Protein AF-A0A813DKC7-F1 (afdb_monomer_lite)

Secondary structure (DSSP, 8-state):
-HHHHHHHHH-TT-S---TTTTSTT--TT--HHHHHHHHTT---TTT--HHHHHHSS-HHHHHHHHHHHHHHHHHHHHHHHHHHHS-TT-----HHHHHH-HHHHHHHHHHHTT--TTS-GGGTGGG-GGGS----TTTTT-TT-HHHHHHHHHTSTTHHHHHHHHHHHHHHHHHHHHHH-----

Sequence (185 aa):
MVYSGYRYHESHTHSWHEGWLDRPFACSFCDDQSHAAIFQNCTAVSDCTFRNLLKDSDWQQGLFLESLRVKRTLDDMKGNLERWASSESVLHVSVDMLRSSFNLTVACILRFIGYSESVSQHRFAVLDPSRVLSAHATHGRYAGSEAMKVHLRSQHPWSAMFAAITSQASHLLARQAAKHGCPTK

Structure (mmCIF, N/CA/C/O backbone):
data_AF-A0A813DKC7-F1
#
_entry.id   AF-A0A813DKC7-F1
#
loop_
_atom_site.group_PDB
_atom_site.id
_atom_site.type_symbol
_atom_site.label_atom_id
_atom_site.label_alt_id
_atom_site.label_comp_id
_atom_site.label_asym_id
_atom_site.label_entity_id
_atom_site.label_seq_id
_atom_site.pdbx_PDB_ins_code
_atom_site.Cartn_x
_atom_site.Cartn_y
_atom_site.Cartn_z
_atom_site.occupancy
_atom_site.B_iso_or_equiv
_atom_site.auth_seq_id
_atom_site.auth_comp_id
_atom_site.auth_asym_id
_atom_site.auth_atom_id
_atom_site.pdbx_PDB_model_num
ATOM 1 N N . MET A 1 1 ? 2.669 1.888 0.620 1.00 86.62 1 MET A N 1
ATOM 2 C CA . MET A 1 1 ? 3.174 0.606 0.093 1.00 86.62 1 MET A CA 1
ATOM 3 C C . MET A 1 1 ? 4.084 0.819 -1.106 1.00 86.62 1 MET A C 1
ATOM 5 O O . MET A 1 1 ? 5.270 0.625 -0.917 1.00 86.62 1 MET A O 1
ATOM 9 N N . VAL A 1 2 ? 3.590 1.291 -2.262 1.00 93.06 2 VAL A N 1
ATOM 10 C CA . VAL A 1 2 ? 4.418 1.520 -3.472 1.00 93.06 2 VAL A CA 1
ATOM 11 C C . VAL A 1 2 ? 5.660 2.358 -3.171 1.00 93.06 2 VAL A C 1
ATOM 13 O O . VAL A 1 2 ? 6.776 1.872 -3.256 1.00 93.06 2 VAL A O 1
ATOM 16 N N . TYR A 1 3 ? 5.471 3.596 -2.713 1.00 91.12 3 TYR A N 1
ATOM 17 C CA . TYR A 1 3 ? 6.585 4.496 -2.411 1.00 91.12 3 TYR A CA 1
ATOM 18 C C . TYR A 1 3 ? 7.612 3.891 -1.434 1.00 91.12 3 TYR A C 1
ATOM 20 O O . TYR A 1 3 ? 8.815 3.940 -1.668 1.00 91.12 3 TYR A O 1
ATOM 28 N N . SER A 1 4 ? 7.133 3.309 -0.332 1.00 88.81 4 SER A N 1
ATOM 29 C CA . SER A 1 4 ? 7.999 2.695 0.677 1.00 88.81 4 SER A CA 1
ATOM 30 C C . SER A 1 4 ? 8.723 1.454 0.151 1.00 88.81 4 SER A C 1
ATOM 32 O O . SER A 1 4 ? 9.867 1.248 0.530 1.00 88.81 4 SER A O 1
ATOM 34 N N . GLY A 1 5 ? 8.072 0.656 -0.703 1.00 91.81 5 GLY A N 1
ATOM 35 C CA . GLY A 1 5 ? 8.652 -0.526 -1.342 1.00 91.81 5 GLY A CA 1
ATOM 36 C C . GLY A 1 5 ? 9.738 -0.143 -2.339 1.00 91.81 5 GLY A C 1
ATOM 37 O O . GLY A 1 5 ? 10.850 -0.639 -2.232 1.00 91.81 5 GLY A O 1
ATOM 38 N N . TYR A 1 6 ? 9.468 0.844 -3.199 1.00 93.25 6 TYR A N 1
ATOM 39 C CA . TYR A 1 6 ? 10.436 1.373 -4.161 1.00 93.25 6 TYR A CA 1
ATOM 40 C C . TYR A 1 6 ? 11.701 1.834 -3.440 1.00 93.25 6 TYR A C 1
ATOM 42 O O . TYR A 1 6 ? 12.798 1.382 -3.742 1.00 93.25 6 TYR A O 1
ATOM 50 N N . ARG A 1 7 ? 11.539 2.660 -2.403 1.00 90.88 7 ARG A N 1
ATOM 51 C CA . ARG A 1 7 ? 12.657 3.161 -1.600 1.00 90.88 7 ARG A CA 1
ATOM 52 C C . ARG A 1 7 ? 13.422 2.071 -0.856 1.00 90.88 7 ARG A C 1
ATOM 54 O O . ARG A 1 7 ? 14.635 2.186 -0.688 1.00 90.88 7 ARG A O 1
ATOM 61 N N . TYR A 1 8 ? 12.717 1.049 -0.385 1.00 89.81 8 TYR A N 1
ATOM 62 C CA . TYR A 1 8 ? 13.325 -0.093 0.281 1.00 89.81 8 TYR A CA 1
ATOM 63 C C . TYR A 1 8 ? 14.166 -0.917 -0.708 1.00 89.81 8 TYR A C 1
ATOM 65 O O . TYR A 1 8 ? 15.341 -1.155 -0.437 1.00 89.81 8 TYR A O 1
ATOM 73 N N . HIS A 1 9 ? 13.620 -1.254 -1.880 1.00 91.81 9 HIS A N 1
ATOM 74 C CA . HIS A 1 9 ? 14.308 -2.041 -2.910 1.00 91.81 9 HIS A CA 1
ATOM 75 C C . HIS A 1 9 ? 15.423 -1.269 -3.639 1.00 91.81 9 HIS A C 1
ATOM 77 O O . HIS A 1 9 ? 16.417 -1.869 -4.040 1.00 91.81 9 HIS A O 1
ATOM 83 N N . GLU A 1 10 ? 15.298 0.054 -3.768 1.00 89.75 10 GLU A N 1
ATOM 84 C CA . GLU A 1 10 ? 16.341 0.948 -4.297 1.00 89.75 10 GLU A CA 1
ATOM 85 C C . GLU A 1 10 ? 17.537 1.056 -3.333 1.00 89.75 10 GLU A C 1
ATOM 87 O O . GLU A 1 10 ? 18.694 1.184 -3.747 1.00 89.75 10 GLU A O 1
ATOM 92 N N . SER A 1 11 ? 17.284 1.005 -2.021 1.00 85.00 11 SER A N 1
ATOM 93 C CA . SER A 1 11 ? 18.338 1.184 -1.027 1.00 85.00 11 SER A CA 1
ATOM 94 C C . SER A 1 11 ? 19.249 -0.045 -0.925 1.00 85.00 11 SER A C 1
ATOM 96 O O . SER A 1 11 ? 18.837 -1.142 -0.563 1.00 85.00 11 SER A O 1
ATOM 98 N N . HIS A 1 12 ? 20.538 0.157 -1.195 1.00 70.69 12 HIS A N 1
ATOM 99 C CA . HIS A 1 12 ? 21.568 -0.888 -1.136 1.00 70.69 12 HIS A CA 1
ATOM 100 C C . HIS A 1 12 ? 22.093 -1.141 0.291 1.00 70.69 12 HIS A C 1
ATOM 102 O O . HIS A 1 12 ? 23.022 -1.916 0.493 1.00 70.69 12 HIS A O 1
ATOM 108 N N . THR A 1 13 ? 21.551 -0.442 1.291 1.00 67.94 13 THR A N 1
ATOM 109 C CA . THR A 1 13 ? 22.149 -0.331 2.631 1.00 67.94 13 THR A CA 1
ATOM 110 C C . THR A 1 13 ? 21.560 -1.294 3.657 1.00 67.94 13 THR A C 1
ATOM 112 O O . THR A 1 13 ? 21.970 -1.282 4.818 1.00 67.94 13 THR A O 1
ATOM 115 N N . HIS A 1 14 ? 20.599 -2.131 3.269 1.00 63.94 14 HIS A N 1
ATOM 116 C CA . HIS A 1 14 ? 20.000 -3.089 4.187 1.00 63.94 14 HIS A CA 1
ATOM 117 C C . HIS A 1 14 ? 20.798 -4.395 4.221 1.00 63.94 14 HIS A C 1
ATOM 119 O O . HIS A 1 14 ? 20.981 -5.058 3.208 1.00 63.94 14 HIS A O 1
ATOM 125 N N . SER A 1 15 ? 21.210 -4.802 5.425 1.00 60.06 15 SER A N 1
ATOM 126 C CA . SER A 1 15 ? 21.814 -6.116 5.696 1.00 60.06 15 SER A CA 1
ATOM 127 C C . SER A 1 15 ? 20.870 -7.290 5.399 1.00 60.06 15 SER A C 1
ATOM 129 O O . SER A 1 15 ? 21.307 -8.434 5.325 1.00 60.06 15 SER A O 1
ATOM 131 N N . TRP A 1 16 ? 19.573 -7.014 5.243 1.00 69.56 16 TRP A N 1
ATOM 132 C CA . TRP A 1 16 ? 18.545 -7.979 4.876 1.00 69.56 16 TRP A CA 1
ATOM 133 C C . TRP A 1 16 ? 18.326 -7.924 3.368 1.00 69.56 16 TRP A C 1
ATOM 135 O O . TRP A 1 16 ? 17.573 -7.094 2.864 1.00 69.56 16 TRP A O 1
ATOM 145 N N . HIS A 1 17 ? 19.035 -8.792 2.654 1.00 80.06 17 HIS A N 1
ATOM 146 C CA . HIS A 1 17 ? 18.916 -8.940 1.213 1.00 80.06 17 HIS A CA 1
ATOM 147 C C . HIS A 1 17 ? 17.729 -9.854 0.883 1.00 80.06 17 HIS A C 1
ATOM 149 O O . HIS A 1 17 ? 17.751 -11.050 1.178 1.00 80.06 17 HIS A O 1
ATOM 155 N N . GLU A 1 18 ? 16.710 -9.332 0.199 1.00 90.88 18 GLU A N 1
ATOM 156 C CA . GLU A 1 18 ? 15.644 -10.175 -0.344 1.00 90.88 18 GLU A CA 1
ATOM 157 C C . GLU A 1 18 ? 16.161 -10.918 -1.581 1.00 90.88 18 GLU A C 1
ATOM 159 O O . GLU A 1 18 ? 16.329 -10.335 -2.647 1.00 90.88 18 GLU A O 1
ATOM 164 N N . GLY A 1 19 ? 16.486 -12.206 -1.437 1.00 92.69 19 GLY A N 1
ATOM 165 C CA . GLY A 1 19 ? 17.192 -12.985 -2.467 1.00 92.69 19 GLY A CA 1
ATOM 166 C C . GLY A 1 19 ? 16.508 -13.058 -3.837 1.00 92.69 19 GLY A C 1
ATOM 167 O O . GLY A 1 19 ? 17.155 -13.436 -4.805 1.00 92.69 19 GLY A O 1
ATOM 168 N N . TRP A 1 20 ? 15.220 -12.721 -3.940 1.00 95.00 20 TRP A N 1
ATOM 169 C CA . TRP A 1 20 ? 14.504 -12.677 -5.216 1.00 95.00 20 TRP A CA 1
ATOM 170 C C . TRP A 1 20 ? 14.848 -11.440 -6.054 1.00 95.00 20 TRP A C 1
ATOM 172 O O . TRP A 1 20 ? 14.725 -11.514 -7.269 1.00 95.00 20 TRP A O 1
ATOM 182 N N . LEU A 1 21 ? 15.316 -10.341 -5.449 1.00 94.62 21 LEU A N 1
ATOM 183 C CA . LEU A 1 21 ? 15.659 -9.107 -6.171 1.00 94.62 21 LEU A CA 1
ATOM 184 C C . LEU A 1 21 ? 16.763 -9.319 -7.213 1.00 94.62 21 LEU A C 1
ATOM 186 O O . LEU A 1 21 ? 16.775 -8.631 -8.230 1.00 94.62 21 LEU A O 1
ATOM 190 N N . ASP A 1 22 ? 17.646 -10.284 -6.955 1.00 94.12 22 ASP A N 1
ATOM 191 C CA . ASP A 1 22 ? 18.846 -10.597 -7.737 1.00 94.12 22 ASP A CA 1
ATOM 192 C C . ASP A 1 22 ? 18.697 -11.882 -8.562 1.00 94.12 22 ASP A C 1
ATOM 194 O O . ASP A 1 22 ? 19.622 -12.299 -9.255 1.00 94.12 22 ASP A O 1
ATOM 198 N N . ARG A 1 23 ? 17.532 -12.536 -8.498 1.00 95.06 23 ARG A N 1
ATOM 199 C CA . ARG A 1 23 ? 17.241 -13.705 -9.331 1.00 95.06 23 ARG A CA 1
ATOM 200 C C . ARG A 1 23 ? 16.664 -13.239 -10.671 1.00 95.06 23 ARG A C 1
ATOM 202 O O . ARG A 1 23 ? 15.711 -12.455 -10.667 1.00 95.06 23 ARG A O 1
ATOM 209 N N . PRO A 1 24 ? 17.187 -13.732 -11.808 1.00 96.19 24 PRO A N 1
ATOM 210 C CA . PRO A 1 24 ? 16.620 -13.448 -13.120 1.00 96.19 24 PRO A CA 1
ATOM 211 C C . PRO A 1 24 ? 15.123 -13.742 -13.176 1.00 96.19 24 PRO A C 1
ATOM 213 O O . PRO A 1 24 ? 14.688 -14.812 -12.746 1.00 96.19 24 PRO A O 1
ATOM 216 N N . PHE A 1 25 ? 14.350 -12.795 -13.708 1.00 95.81 25 PHE A N 1
ATOM 217 C CA . PHE A 1 25 ? 12.900 -12.895 -13.893 1.00 95.81 25 PHE A CA 1
ATOM 218 C C . PHE A 1 25 ? 12.119 -13.238 -12.615 1.00 95.81 25 PHE A C 1
ATOM 220 O O . PHE A 1 25 ? 11.008 -13.759 -12.686 1.00 95.81 25 PHE A O 1
ATOM 227 N N . ALA A 1 26 ? 12.670 -12.986 -11.427 1.00 96.31 26 ALA A N 1
ATOM 228 C CA . ALA A 1 26 ? 11.967 -13.245 -10.180 1.00 96.31 26 ALA A CA 1
ATOM 229 C C . ALA A 1 26 ? 11.178 -12.013 -9.729 1.00 96.31 26 ALA A C 1
ATOM 231 O O . ALA A 1 26 ? 11.669 -10.886 -9.747 1.00 96.31 26 ALA A O 1
ATOM 232 N N . CYS A 1 27 ? 9.946 -12.245 -9.277 1.00 95.94 27 CYS A N 1
ATOM 233 C CA . CYS A 1 27 ? 9.036 -11.200 -8.821 1.00 95.94 27 CYS A CA 1
ATOM 234 C C . CYS A 1 27 ? 8.257 -11.703 -7.609 1.00 95.94 27 CYS A C 1
ATOM 236 O O . CYS A 1 27 ? 7.515 -12.681 -7.703 1.00 95.94 27 CYS A O 1
ATOM 238 N N . SER A 1 28 ? 8.436 -11.059 -6.457 1.00 94.69 28 SER A N 1
ATOM 239 C CA . SER A 1 28 ? 7.730 -11.449 -5.237 1.00 94.69 28 SER A CA 1
ATOM 240 C C . SER A 1 28 ? 6.317 -10.862 -5.216 1.00 94.69 28 SER A C 1
ATOM 242 O O . SER A 1 28 ? 6.161 -9.638 -5.232 1.00 94.69 28 SER A O 1
ATOM 244 N N . PHE A 1 29 ? 5.310 -11.742 -5.130 1.00 90.75 29 PHE A N 1
ATOM 245 C CA . PHE A 1 29 ? 3.867 -11.436 -5.075 1.00 90.75 29 PHE A CA 1
ATOM 246 C C . PHE A 1 29 ? 3.244 -10.829 -6.343 1.00 90.75 29 PHE A C 1
ATOM 248 O O . PHE A 1 29 ? 2.155 -10.258 -6.287 1.00 90.75 29 PHE A O 1
ATOM 255 N N . CYS A 1 30 ? 3.891 -10.994 -7.492 1.00 95.38 30 CYS A N 1
ATOM 256 C CA . CYS A 1 30 ? 3.371 -10.512 -8.768 1.00 95.38 30 CYS A CA 1
ATOM 257 C C . CYS A 1 30 ? 2.368 -11.517 -9.354 1.00 95.38 30 CYS A C 1
ATOM 259 O O . CYS A 1 30 ? 2.533 -12.727 -9.192 1.00 95.38 30 CYS A O 1
ATOM 261 N N . ASP A 1 31 ? 1.321 -11.021 -10.013 1.00 95.62 31 ASP A N 1
ATOM 262 C CA . ASP A 1 31 ? 0.513 -11.843 -10.918 1.00 95.62 31 ASP A CA 1
ATOM 263 C C . ASP A 1 31 ? 1.222 -11.997 -12.278 1.00 95.62 31 ASP A C 1
ATOM 265 O O . ASP A 1 31 ? 2.191 -11.285 -12.562 1.00 95.62 31 ASP A O 1
ATOM 269 N N . ASP A 1 32 ? 0.765 -12.939 -13.108 1.00 96.69 32 ASP A N 1
ATOM 270 C CA . ASP A 1 32 ? 1.412 -13.263 -14.388 1.00 96.69 32 ASP A CA 1
ATOM 271 C C . ASP A 1 32 ? 1.451 -12.058 -15.342 1.00 96.69 32 ASP A C 1
ATOM 273 O O . ASP A 1 32 ? 2.420 -11.871 -16.077 1.00 96.69 32 ASP A O 1
ATOM 277 N N . GLN A 1 33 ? 0.424 -11.203 -15.305 1.00 97.12 33 GLN A N 1
ATOM 278 C CA . GLN A 1 33 ? 0.348 -10.016 -16.154 1.00 97.12 33 GLN A CA 1
ATOM 279 C C . GLN A 1 33 ? 1.365 -8.956 -15.718 1.00 97.12 33 GLN A C 1
ATOM 281 O O . GLN A 1 33 ? 2.080 -8.406 -16.556 1.00 97.12 33 GLN A O 1
ATOM 286 N N . SER A 1 34 ? 1.450 -8.672 -14.418 1.00 97.06 34 SER A N 1
ATOM 287 C CA . SER A 1 34 ? 2.451 -7.774 -13.845 1.00 97.06 34 SER A CA 1
ATOM 288 C C . SER A 1 34 ? 3.863 -8.303 -14.061 1.00 97.06 34 SER A C 1
ATOM 290 O O . SER A 1 34 ? 4.750 -7.526 -14.400 1.00 97.06 34 SER A O 1
ATOM 292 N N . HIS A 1 35 ? 4.080 -9.611 -13.889 1.00 97.31 35 HIS A N 1
ATOM 293 C CA . HIS A 1 35 ? 5.369 -10.251 -14.152 1.00 97.31 35 HIS A CA 1
ATOM 294 C C . HIS A 1 35 ? 5.793 -10.046 -15.609 1.00 97.31 35 HIS A C 1
ATOM 296 O O . HIS A 1 35 ? 6.859 -9.481 -15.859 1.00 97.31 35 HIS A O 1
ATOM 302 N N . ALA A 1 36 ? 4.920 -10.394 -16.558 1.00 97.06 36 ALA A N 1
ATOM 303 C CA . ALA A 1 36 ? 5.180 -10.191 -17.976 1.00 97.06 36 ALA A CA 1
ATOM 304 C C . ALA A 1 36 ? 5.468 -8.715 -18.289 1.00 97.06 36 ALA A C 1
ATOM 306 O O . ALA A 1 36 ? 6.448 -8.420 -18.963 1.00 97.06 36 ALA A O 1
ATOM 307 N N . ALA A 1 37 ? 4.681 -7.780 -17.748 1.00 96.88 37 ALA A N 1
ATOM 308 C CA . ALA A 1 37 ? 4.872 -6.347 -17.970 1.00 96.88 37 ALA A CA 1
ATOM 309 C C . ALA A 1 37 ? 6.203 -5.813 -17.408 1.00 96.88 37 ALA A C 1
ATOM 311 O O . ALA A 1 37 ? 6.823 -4.952 -18.030 1.00 96.88 37 ALA A O 1
ATOM 312 N N . ILE A 1 38 ? 6.657 -6.315 -16.254 1.00 96.88 38 ILE A N 1
ATOM 313 C CA . ILE A 1 38 ? 7.937 -5.923 -15.642 1.00 96.88 38 ILE A CA 1
ATOM 314 C C . ILE A 1 38 ? 9.113 -6.380 -16.511 1.00 96.88 38 ILE A C 1
ATOM 316 O O . ILE A 1 38 ? 10.050 -5.612 -16.722 1.00 96.88 38 ILE A O 1
ATOM 320 N N . PHE A 1 39 ? 9.063 -7.610 -17.029 1.00 96.81 39 PHE A N 1
ATOM 321 C CA . PHE A 1 39 ? 10.194 -8.229 -17.724 1.00 96.81 39 PHE A CA 1
ATOM 322 C C . PHE A 1 39 ? 10.054 -8.279 -19.256 1.00 96.81 39 PHE A C 1
ATOM 324 O O . PHE A 1 39 ? 10.885 -8.890 -19.923 1.00 96.81 39 PHE A O 1
ATOM 331 N N . GLN A 1 40 ? 9.048 -7.629 -19.852 1.00 95.25 40 GLN A N 1
ATOM 332 C CA . GLN A 1 40 ? 8.778 -7.723 -21.298 1.00 95.25 40 GLN A CA 1
ATOM 333 C C . GLN A 1 40 ? 9.947 -7.267 -22.188 1.00 95.25 40 GLN A C 1
ATOM 335 O O . GLN A 1 40 ? 10.113 -7.775 -23.292 1.00 95.25 40 GLN A O 1
ATOM 340 N N . ASN A 1 41 ? 10.762 -6.320 -21.713 1.00 91.38 41 ASN A N 1
ATOM 341 C CA . ASN A 1 41 ? 11.868 -5.731 -22.479 1.00 91.38 41 ASN A CA 1
ATOM 342 C C . ASN A 1 41 ? 13.222 -6.400 -22.193 1.00 91.38 41 ASN A C 1
ATOM 344 O O . ASN A 1 41 ? 14.270 -5.903 -22.599 1.00 91.38 41 ASN A O 1
ATOM 348 N N . CYS A 1 42 ? 13.210 -7.519 -21.477 1.00 93.31 42 CYS A N 1
ATOM 349 C CA . CYS A 1 42 ? 14.402 -8.261 -21.118 1.00 93.31 42 CYS A CA 1
ATOM 350 C C . CYS A 1 42 ? 14.954 -9.052 -22.300 1.00 93.31 42 CYS A C 1
ATOM 352 O O . CYS A 1 42 ? 14.362 -10.044 -22.718 1.00 93.31 42 CYS 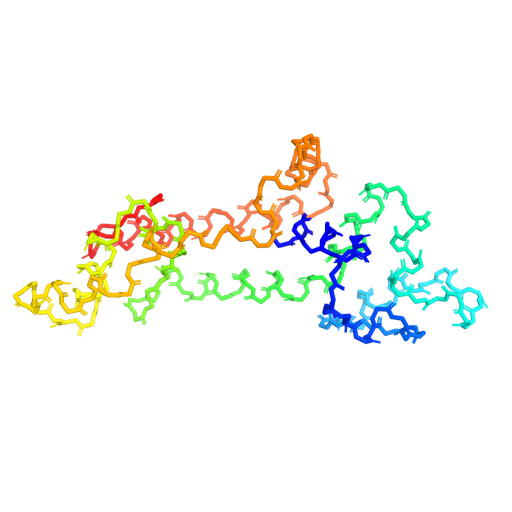A O 1
ATOM 354 N N . THR A 1 43 ? 16.115 -8.647 -22.810 1.00 86.44 43 THR A N 1
ATOM 355 C CA . THR A 1 43 ? 16.804 -9.354 -23.902 1.00 86.44 43 THR A CA 1
ATOM 356 C C . THR A 1 43 ? 17.851 -10.351 -23.401 1.00 86.44 43 THR A C 1
ATOM 358 O O . THR A 1 43 ? 18.062 -11.379 -24.041 1.00 86.44 43 THR A O 1
ATOM 361 N N . ALA A 1 44 ? 18.480 -10.090 -22.250 1.00 85.06 44 ALA A N 1
ATOM 362 C CA . ALA A 1 44 ? 19.509 -10.939 -21.649 1.00 85.06 44 ALA A CA 1
ATOM 363 C C . ALA A 1 44 ? 19.082 -11.465 -20.269 1.00 85.06 44 ALA A C 1
ATOM 365 O O . ALA A 1 44 ? 18.566 -10.727 -19.430 1.00 85.06 44 ALA A O 1
ATOM 366 N N . VAL A 1 45 ? 19.332 -12.754 -20.019 1.00 81.81 45 VAL A N 1
ATOM 367 C CA . VAL A 1 45 ? 18.914 -13.439 -18.783 1.00 81.81 45 VAL A CA 1
ATOM 368 C C . VAL A 1 45 ? 19.675 -12.935 -17.554 1.00 81.81 45 VAL A C 1
ATOM 370 O O . VAL A 1 45 ? 19.073 -12.784 -16.497 1.00 81.81 45 VAL A O 1
ATOM 373 N N . SER A 1 46 ? 20.979 -12.662 -17.672 1.00 80.75 46 SER A N 1
ATOM 374 C CA . SER A 1 46 ? 21.816 -12.240 -16.535 1.00 80.75 46 SER A CA 1
ATOM 375 C C . SER A 1 46 ? 21.431 -10.874 -15.977 1.00 80.75 46 SER A C 1
ATOM 377 O O . SER A 1 46 ? 21.582 -10.641 -14.779 1.00 80.75 46 SER A O 1
ATOM 379 N N . ASP A 1 47 ? 20.911 -9.994 -16.831 1.00 83.88 47 ASP A N 1
ATOM 380 C CA . ASP A 1 47 ? 20.717 -8.589 -16.482 1.00 83.88 47 ASP A CA 1
ATOM 381 C C . ASP A 1 47 ? 19.279 -8.305 -16.041 1.00 83.88 47 ASP A C 1
ATOM 383 O O . ASP A 1 47 ? 19.029 -7.297 -15.385 1.00 83.88 47 ASP A O 1
ATOM 387 N N . CYS A 1 48 ? 18.343 -9.224 -16.300 1.00 94.69 48 CYS A N 1
ATOM 388 C CA . CYS A 1 48 ? 16.933 -9.042 -15.972 1.00 94.69 48 CYS A CA 1
ATOM 389 C C . CYS A 1 48 ? 16.534 -9.516 -14.583 1.00 94.69 48 CYS A C 1
ATOM 391 O O . CYS A 1 48 ? 15.665 -10.368 -14.387 1.00 94.69 48 CYS A O 1
ATOM 393 N N . THR A 1 49 ? 17.165 -8.895 -13.599 1.00 96.00 49 THR A N 1
ATOM 394 C CA . THR A 1 49 ? 16.758 -8.955 -12.199 1.00 96.00 49 THR A CA 1
ATOM 395 C C . THR A 1 49 ? 15.911 -7.725 -11.866 1.00 96.00 49 THR A C 1
ATOM 397 O O . THR A 1 49 ? 16.093 -6.655 -12.453 1.00 96.00 49 THR A O 1
ATOM 400 N N . PHE A 1 50 ? 14.977 -7.840 -10.917 1.00 96.25 50 PHE A N 1
ATOM 401 C CA . PHE A 1 50 ? 14.163 -6.686 -10.507 1.00 96.25 50 PHE A CA 1
ATOM 402 C C . PHE A 1 50 ? 15.035 -5.550 -9.950 1.00 96.25 50 PHE A C 1
ATOM 404 O O . PHE A 1 50 ? 14.740 -4.376 -10.168 1.00 96.25 50 PHE A O 1
ATOM 411 N N . ARG A 1 51 ? 16.151 -5.892 -9.287 1.00 95.06 51 ARG A N 1
ATOM 412 C CA . ARG A 1 51 ? 17.139 -4.918 -8.812 1.00 95.06 51 ARG A CA 1
ATOM 413 C C . ARG A 1 51 ? 17.722 -4.087 -9.950 1.00 95.06 51 ARG A C 1
ATOM 415 O O . ARG A 1 51 ? 17.756 -2.866 -9.830 1.00 95.06 51 ARG A O 1
ATOM 422 N N . ASN A 1 52 ? 18.186 -4.730 -11.020 1.00 94.69 52 ASN A N 1
ATOM 423 C CA . ASN A 1 52 ? 18.777 -4.019 -12.152 1.00 94.69 52 ASN A CA 1
ATOM 424 C C . ASN A 1 52 ? 17.736 -3.133 -12.837 1.00 94.69 52 ASN A C 1
ATOM 426 O O . ASN A 1 52 ? 17.997 -1.955 -13.050 1.00 94.69 52 ASN A O 1
ATOM 430 N N . LEU A 1 53 ? 16.518 -3.650 -13.045 1.00 95.31 53 LEU A N 1
ATOM 431 C CA . LEU A 1 53 ? 15.419 -2.857 -13.603 1.00 95.31 53 LEU A CA 1
ATOM 432 C C . LEU A 1 53 ? 15.148 -1.588 -12.784 1.00 95.31 53 LEU A C 1
ATOM 434 O O . LEU A 1 53 ? 14.976 -0.518 -13.362 1.00 95.31 53 LEU A O 1
ATOM 438 N N . LEU A 1 54 ? 15.136 -1.678 -11.451 1.00 95.00 54 LEU A N 1
ATOM 439 C CA . LEU A 1 54 ? 14.974 -0.504 -10.590 1.00 95.00 54 LEU A CA 1
ATOM 440 C C . LEU A 1 54 ? 16.171 0.448 -10.648 1.00 95.00 54 LEU A C 1
ATOM 442 O O . LEU A 1 54 ? 15.973 1.658 -10.637 1.00 95.00 54 LEU A O 1
ATOM 446 N N . LYS A 1 55 ? 17.397 -0.082 -10.690 1.00 93.69 55 LYS A N 1
ATOM 447 C CA . LYS A 1 55 ? 18.633 0.712 -10.716 1.00 93.69 55 LYS A CA 1
ATOM 448 C C . LYS A 1 55 ? 18.796 1.499 -12.018 1.00 93.69 55 LYS A C 1
ATOM 450 O O . LYS A 1 55 ? 19.296 2.621 -11.982 1.00 93.69 55 LYS A O 1
ATOM 455 N N . ASP A 1 56 ? 18.372 0.912 -13.131 1.00 93.62 56 ASP A N 1
ATOM 456 C CA . ASP A 1 56 ? 18.498 1.496 -14.468 1.00 93.62 56 ASP A CA 1
ATOM 457 C C . ASP A 1 56 ? 17.306 2.404 -14.829 1.00 93.62 56 ASP A C 1
ATOM 459 O O . ASP A 1 56 ? 17.311 3.076 -15.860 1.00 93.62 56 ASP A O 1
ATOM 463 N N . SER A 1 57 ? 16.283 2.441 -13.972 1.00 94.38 57 SER A N 1
ATOM 464 C CA . SER A 1 57 ? 15.098 3.281 -14.126 1.00 94.38 57 SER A CA 1
ATOM 465 C C . SER A 1 57 ? 15.270 4.632 -13.435 1.00 94.38 57 SER A C 1
ATOM 467 O O . SER A 1 57 ? 15.853 4.730 -12.355 1.00 94.38 57 SER A O 1
ATOM 469 N N . ASP A 1 58 ? 14.673 5.684 -13.999 1.00 95.31 58 ASP A N 1
ATOM 470 C CA . ASP A 1 58 ? 14.391 6.880 -13.206 1.00 95.31 58 ASP A CA 1
ATOM 471 C C . ASP A 1 58 ? 13.335 6.581 -12.125 1.00 95.31 58 ASP A C 1
ATOM 473 O O . ASP A 1 58 ? 12.709 5.518 -12.088 1.00 95.31 58 ASP A O 1
ATOM 477 N N . TRP A 1 59 ? 13.105 7.534 -11.225 1.00 94.31 59 TRP A N 1
ATOM 478 C CA . TRP A 1 59 ? 12.188 7.308 -10.113 1.00 94.31 59 TRP A CA 1
ATOM 479 C C . TRP A 1 59 ? 10.724 7.130 -10.542 1.00 94.31 59 TRP A C 1
ATOM 481 O O . TRP A 1 59 ? 9.964 6.486 -9.820 1.00 94.31 59 TRP A O 1
ATOM 491 N N . GLN A 1 60 ? 10.293 7.691 -11.677 1.00 94.88 60 GLN A N 1
ATOM 492 C CA . GLN A 1 60 ? 8.913 7.543 -12.153 1.00 94.88 60 GLN A CA 1
ATOM 493 C C . GLN A 1 60 ? 8.702 6.122 -12.659 1.00 94.88 60 GLN A C 1
ATOM 495 O O . GLN A 1 60 ? 7.761 5.444 -12.241 1.00 94.88 60 GLN A O 1
ATOM 500 N N . GLN A 1 61 ? 9.632 5.651 -13.487 1.00 95.62 61 GLN A N 1
ATOM 501 C CA . GLN A 1 61 ? 9.650 4.286 -13.984 1.00 95.62 61 GLN A CA 1
ATOM 502 C C . GLN A 1 61 ? 9.836 3.282 -12.836 1.00 95.62 61 GLN A C 1
ATOM 504 O O . GLN A 1 61 ? 9.130 2.277 -12.778 1.00 95.62 61 GLN A O 1
ATOM 509 N N . GLY A 1 62 ? 10.695 3.578 -11.860 1.00 95.19 62 GLY A N 1
ATOM 510 C CA . GLY A 1 62 ? 10.881 2.753 -10.667 1.00 95.19 62 GLY A CA 1
ATOM 511 C C . GLY A 1 62 ? 9.616 2.636 -9.808 1.00 95.19 62 GLY A C 1
ATOM 512 O O . GLY A 1 62 ? 9.263 1.541 -9.364 1.00 95.19 62 GLY A O 1
ATOM 513 N N . LEU A 1 63 ? 8.869 3.731 -9.621 1.00 95.38 63 LEU A N 1
ATOM 514 C CA . LEU A 1 63 ? 7.560 3.691 -8.957 1.00 95.38 63 LEU A CA 1
ATOM 515 C C . LEU A 1 63 ? 6.527 2.893 -9.753 1.00 95.38 63 LEU A C 1
ATOM 517 O O . LEU A 1 63 ? 5.684 2.228 -9.147 1.00 95.38 63 LEU A O 1
ATOM 521 N N . PHE A 1 64 ? 6.575 2.955 -11.082 1.00 95.88 64 PHE A N 1
ATOM 522 C CA . PHE A 1 64 ? 5.699 2.165 -11.938 1.00 95.88 64 PHE A CA 1
ATOM 523 C C . PHE A 1 64 ? 6.015 0.664 -11.837 1.00 95.88 64 PHE A C 1
ATOM 525 O O . PHE A 1 64 ? 5.102 -0.139 -11.641 1.00 95.88 64 PHE A O 1
ATOM 532 N N . LEU A 1 65 ? 7.295 0.281 -11.864 1.00 96.38 65 LEU A N 1
ATOM 533 C CA . LEU A 1 65 ? 7.741 -1.102 -11.655 1.00 96.38 65 LEU A CA 1
ATOM 534 C C . LEU A 1 65 ? 7.335 -1.630 -10.273 1.00 96.38 65 LEU A C 1
ATOM 536 O O . LEU A 1 65 ? 6.765 -2.716 -10.164 1.00 96.38 65 LEU A O 1
ATOM 540 N N . GLU A 1 66 ? 7.566 -0.852 -9.212 1.00 96.25 66 GLU A N 1
ATOM 541 C CA . GLU A 1 66 ? 7.143 -1.243 -7.865 1.00 96.25 66 GLU A CA 1
ATOM 542 C C . GLU A 1 66 ? 5.622 -1.327 -7.755 1.00 96.25 66 GLU A C 1
ATOM 544 O O . GLU A 1 66 ? 5.108 -2.206 -7.065 1.00 96.25 66 GLU A O 1
ATOM 549 N N . SER A 1 67 ? 4.895 -0.446 -8.446 1.00 95.69 67 SER A N 1
ATOM 550 C CA . SER A 1 67 ? 3.444 -0.542 -8.546 1.00 95.69 67 SER A CA 1
ATOM 551 C C . SER A 1 67 ? 3.067 -1.893 -9.137 1.00 95.69 67 SER A C 1
ATOM 553 O O . SER A 1 67 ? 2.419 -2.667 -8.434 1.00 95.69 67 SER A O 1
ATOM 555 N N . LEU A 1 68 ? 3.534 -2.230 -10.348 1.00 96.75 68 LEU A N 1
ATOM 556 C CA . LEU A 1 68 ? 3.281 -3.530 -10.991 1.00 96.75 68 LEU A CA 1
ATOM 557 C C . LEU A 1 68 ? 3.532 -4.699 -10.035 1.00 96.75 68 LEU A C 1
ATOM 559 O O . LEU A 1 68 ? 2.674 -5.576 -9.905 1.00 96.75 68 LEU A O 1
ATOM 563 N N . ARG A 1 69 ? 4.641 -4.659 -9.291 1.00 96.75 69 ARG A N 1
ATOM 564 C CA . ARG A 1 69 ? 4.986 -5.681 -8.300 1.00 96.75 69 ARG A CA 1
ATOM 565 C C . ARG A 1 69 ? 3.927 -5.835 -7.205 1.00 96.75 69 ARG A C 1
ATOM 567 O O . ARG A 1 69 ? 3.571 -6.953 -6.849 1.00 96.75 69 ARG A O 1
ATOM 574 N N . VAL A 1 70 ? 3.409 -4.731 -6.664 1.00 95.88 70 VAL A N 1
ATOM 575 C CA . VAL A 1 70 ? 2.406 -4.758 -5.582 1.00 95.88 70 VAL A CA 1
ATOM 576 C C . VAL A 1 70 ? 0.959 -4.761 -6.068 1.00 95.88 70 VAL A C 1
ATOM 578 O O . VAL A 1 70 ? 0.058 -4.673 -5.233 1.00 95.88 70 VAL A O 1
ATOM 581 N N . LYS A 1 71 ? 0.707 -4.857 -7.382 1.00 95.44 71 LYS A N 1
ATOM 582 C CA . LYS A 1 71 ? -0.643 -4.768 -7.963 1.00 95.44 71 LYS A CA 1
ATOM 583 C C . LYS A 1 71 ? -1.637 -5.681 -7.257 1.00 95.44 71 LYS A C 1
ATOM 585 O O . LYS A 1 71 ? -2.644 -5.217 -6.734 1.00 95.44 71 LYS A O 1
ATOM 590 N N . ARG A 1 72 ? -1.307 -6.972 -7.210 1.00 94.56 72 ARG A N 1
ATOM 591 C CA . ARG A 1 72 ? -2.149 -8.008 -6.616 1.00 94.56 72 ARG A CA 1
ATOM 592 C C . ARG A 1 72 ? -2.451 -7.703 -5.153 1.00 94.56 72 ARG A C 1
ATOM 594 O O . ARG A 1 72 ? -3.599 -7.771 -4.738 1.00 94.56 72 ARG A O 1
ATOM 601 N N . THR A 1 73 ? -1.443 -7.273 -4.397 1.00 94.50 73 THR A N 1
ATOM 602 C CA . THR A 1 73 ? -1.619 -6.859 -3.002 1.00 94.50 73 THR A CA 1
ATOM 603 C C . THR A 1 73 ? -2.579 -5.677 -2.871 1.00 94.50 73 THR A C 1
ATOM 605 O O . THR A 1 73 ? -3.392 -5.652 -1.952 1.00 94.50 73 THR A O 1
ATOM 608 N N . LEU A 1 74 ? -2.516 -4.691 -3.772 1.00 94.12 74 LEU A N 1
ATOM 609 C CA . LEU A 1 74 ? -3.438 -3.552 -3.762 1.00 94.12 74 LEU A CA 1
ATOM 610 C C . LEU A 1 74 ? -4.869 -3.960 -4.130 1.00 94.12 74 LEU A C 1
ATOM 612 O O . LEU A 1 74 ? -5.809 -3.470 -3.502 1.00 94.12 74 LEU A O 1
ATOM 616 N N . ASP A 1 75 ? -5.034 -4.866 -5.093 1.00 95.12 75 ASP A N 1
ATOM 617 C CA . ASP A 1 75 ? -6.337 -5.431 -5.453 1.00 95.12 75 ASP A CA 1
ATOM 618 C C . ASP A 1 75 ? -6.943 -6.205 -4.274 1.00 95.12 75 ASP A C 1
ATOM 620 O O . ASP A 1 75 ? -8.090 -5.958 -3.894 1.00 95.12 75 ASP A O 1
ATOM 624 N N . ASP A 1 76 ? -6.149 -7.055 -3.617 1.00 94.88 76 ASP A N 1
ATOM 625 C CA . ASP A 1 76 ? -6.558 -7.788 -2.418 1.00 94.88 76 ASP A CA 1
ATOM 626 C C . ASP A 1 76 ? -6.925 -6.825 -1.279 1.00 94.88 76 ASP A C 1
ATOM 628 O O . ASP A 1 76 ? -7.946 -6.997 -0.611 1.00 94.88 76 ASP A O 1
ATOM 632 N N . MET A 1 77 ? -6.135 -5.767 -1.064 1.00 94.06 77 MET A N 1
ATOM 633 C CA . MET A 1 77 ? -6.440 -4.726 -0.077 1.00 94.06 77 MET A CA 1
ATOM 634 C C . MET A 1 77 ? -7.767 -4.031 -0.376 1.00 94.06 77 MET A C 1
ATOM 636 O O . MET A 1 77 ? -8.574 -3.846 0.536 1.00 94.06 77 MET A O 1
ATOM 640 N N . LYS A 1 78 ? -8.006 -3.654 -1.635 1.00 95.31 78 LYS A N 1
ATOM 641 C CA . LYS A 1 78 ? -9.258 -3.025 -2.059 1.00 95.31 78 LYS A CA 1
ATOM 642 C C . LYS A 1 78 ? -10.443 -3.962 -1.817 1.00 95.31 78 LYS A C 1
ATOM 644 O O . LYS A 1 78 ? -11.388 -3.561 -1.141 1.00 95.31 78 LYS A O 1
ATOM 649 N N . GLY A 1 79 ? -10.367 -5.207 -2.287 1.00 95.44 79 GLY A N 1
ATOM 650 C CA . GLY A 1 79 ? -11.437 -6.192 -2.109 1.00 95.44 79 GLY A CA 1
ATOM 651 C C . GLY A 1 79 ? -11.703 -6.518 -0.636 1.00 95.44 79 GLY A C 1
ATOM 652 O O . GLY A 1 79 ? -12.855 -6.640 -0.215 1.00 95.44 79 GLY A O 1
ATOM 653 N N . ASN A 1 80 ? -10.651 -6.589 0.186 1.00 95.38 80 ASN A N 1
ATOM 654 C CA . ASN A 1 80 ? -10.781 -6.750 1.632 1.00 95.38 80 ASN A CA 1
ATOM 655 C C . ASN A 1 80 ? -11.519 -5.562 2.263 1.00 95.38 80 ASN A C 1
ATOM 657 O O . ASN A 1 80 ? -12.453 -5.777 3.030 1.00 95.38 80 ASN A O 1
ATOM 661 N N . LEU A 1 81 ? -11.146 -4.323 1.923 1.00 95.56 81 LEU A N 1
ATOM 662 C CA . LEU A 1 81 ? -11.809 -3.122 2.439 1.00 95.56 81 LEU A CA 1
ATOM 663 C C . LEU A 1 81 ? -13.281 -3.053 2.028 1.00 95.56 81 LEU A C 1
ATOM 665 O O . LEU A 1 81 ? -14.123 -2.776 2.876 1.00 95.56 81 LEU A O 1
ATOM 669 N N . GLU A 1 82 ? -13.602 -3.358 0.771 1.00 94.31 82 GLU A N 1
ATOM 670 C CA . GLU A 1 82 ? -14.984 -3.399 0.277 1.00 94.31 82 GLU A CA 1
ATOM 671 C C . GLU A 1 82 ? -15.820 -4.435 1.038 1.00 94.31 82 GLU A C 1
ATOM 673 O O . GLU A 1 82 ? -16.905 -4.126 1.529 1.00 94.31 82 GLU A O 1
ATOM 678 N N . ARG A 1 83 ? -15.285 -5.648 1.227 1.00 94.69 83 ARG A N 1
ATOM 679 C CA . ARG A 1 83 ? -15.956 -6.710 1.990 1.00 94.69 83 ARG A CA 1
ATOM 680 C C . ARG A 1 83 ? -16.124 -6.357 3.470 1.00 94.69 83 ARG A C 1
ATOM 682 O O . ARG A 1 83 ? -17.091 -6.774 4.103 1.00 94.69 83 ARG A O 1
ATOM 689 N N . TRP A 1 84 ? -15.172 -5.635 4.051 1.00 94.81 84 TRP A N 1
ATOM 690 C CA . TRP A 1 84 ? -15.177 -5.296 5.475 1.00 94.81 84 TRP A CA 1
ATOM 691 C C . TRP A 1 84 ? -15.933 -4.008 5.801 1.00 94.81 84 TRP A C 1
ATOM 693 O O . TRP A 1 84 ? -16.299 -3.813 6.960 1.00 94.81 84 TRP A O 1
ATOM 703 N N . ALA A 1 85 ? -16.207 -3.154 4.812 1.00 90.06 85 ALA A N 1
ATOM 704 C CA . ALA A 1 85 ? -16.862 -1.862 5.007 1.00 90.06 85 ALA A CA 1
ATOM 705 C C . ALA A 1 85 ? -18.220 -1.976 5.721 1.00 90.06 85 ALA A C 1
ATOM 707 O O . ALA A 1 85 ? -18.542 -1.134 6.560 1.00 90.06 85 ALA A O 1
ATOM 708 N N . SER A 1 86 ? -18.990 -3.031 5.438 1.00 88.44 86 SER A N 1
ATOM 709 C CA . SER A 1 86 ? -20.289 -3.309 6.066 1.00 88.44 86 SER A CA 1
ATOM 710 C C . SER A 1 86 ? -20.231 -4.352 7.188 1.00 88.44 86 SER A C 1
ATOM 712 O O . SER A 1 86 ? -21.207 -4.518 7.916 1.00 88.44 86 SER A O 1
ATOM 714 N N . SER A 1 87 ? -19.104 -5.048 7.372 1.00 94.06 87 SER A N 1
ATOM 715 C CA . SER A 1 87 ? -19.007 -6.140 8.344 1.00 94.06 87 SER A CA 1
ATOM 716 C C . SER A 1 87 ? -18.798 -5.616 9.758 1.00 94.06 87 SER A C 1
ATOM 718 O O . SER A 1 87 ? -17.781 -4.994 10.076 1.00 94.06 87 SER A O 1
ATOM 720 N N . GLU A 1 88 ? -19.765 -5.851 10.641 1.00 92.81 88 GLU A N 1
ATOM 721 C CA . GLU A 1 88 ? -19.679 -5.478 12.058 1.00 92.81 88 GLU A CA 1
ATOM 722 C C . GLU A 1 88 ? -18.658 -6.302 12.847 1.00 92.81 88 GLU A C 1
ATOM 724 O O . GLU A 1 88 ? -18.247 -5.883 13.922 1.00 92.81 88 GLU A O 1
ATOM 729 N N . SER A 1 89 ? -18.226 -7.440 12.303 1.00 95.56 89 SER A N 1
ATOM 730 C CA . SER A 1 89 ? -17.257 -8.350 12.919 1.00 95.56 89 SER A CA 1
ATOM 731 C C . SER A 1 89 ? -15.812 -8.050 12.515 1.00 95.56 89 SER A C 1
ATOM 733 O O . SER A 1 89 ? -14.935 -8.887 12.714 1.00 95.56 89 SER A O 1
ATOM 735 N N . VAL A 1 90 ? -15.544 -6.879 11.930 1.00 96.12 90 VAL A N 1
ATOM 736 C CA . VAL A 1 90 ? -14.195 -6.475 11.520 1.00 96.12 90 VAL A CA 1
ATOM 737 C C . VAL A 1 90 ? -13.803 -5.161 12.172 1.00 96.12 90 VAL A C 1
ATOM 739 O O . VAL A 1 90 ? -14.459 -4.134 11.978 1.00 96.12 90 VAL A O 1
ATOM 742 N N . LEU A 1 91 ? -12.668 -5.194 12.874 1.00 96.38 91 LEU A N 1
ATOM 743 C CA . LEU A 1 91 ? -11.992 -4.014 13.385 1.00 96.38 91 LEU A CA 1
ATOM 744 C C . LEU A 1 91 ? -10.662 -3.795 12.651 1.00 96.38 91 LEU A C 1
ATOM 746 O O . LEU A 1 91 ? -9.670 -4.465 12.918 1.00 96.38 91 LEU A O 1
ATOM 750 N N . HIS A 1 92 ? -10.630 -2.834 11.734 1.00 95.19 92 HIS A N 1
ATOM 751 C CA . HIS A 1 92 ? -9.392 -2.236 11.256 1.00 95.19 92 HIS A CA 1
ATOM 752 C C . HIS A 1 92 ? -8.740 -1.389 12.355 1.00 95.19 92 HIS A C 1
ATOM 754 O O . HIS A 1 92 ? -9.400 -0.556 12.974 1.00 95.19 92 HIS A O 1
ATOM 760 N N . VAL A 1 93 ? -7.446 -1.601 12.576 1.00 93.56 93 VAL A N 1
ATOM 761 C CA . VAL A 1 93 ? -6.609 -0.821 13.491 1.00 93.56 93 VAL A CA 1
ATOM 762 C C . VAL A 1 93 ? -5.311 -0.524 12.760 1.00 93.56 93 VAL A C 1
ATOM 764 O O . VAL A 1 93 ? -4.712 -1.428 12.175 1.00 93.56 93 VAL A O 1
ATOM 767 N N . SER A 1 94 ? -4.869 0.730 12.786 1.00 90.50 94 SER A N 1
ATOM 768 C CA . SER A 1 94 ? -3.588 1.126 12.207 1.00 90.50 94 SER A CA 1
ATOM 769 C C . SER A 1 94 ? -2.537 1.353 13.294 1.00 90.50 94 SER A C 1
ATOM 771 O O . SER A 1 94 ? -2.844 1.649 14.451 1.00 90.50 94 SER A O 1
ATOM 773 N N . VAL A 1 95 ? -1.263 1.248 12.911 1.00 87.19 95 VAL A N 1
ATOM 774 C CA . VAL A 1 95 ? -0.145 1.625 13.791 1.00 87.19 95 VAL A CA 1
ATOM 775 C C . VAL A 1 95 ? -0.204 3.116 14.138 1.00 87.19 95 VAL A C 1
ATOM 777 O O . VAL A 1 95 ? 0.183 3.501 15.238 1.00 87.19 95 VAL A O 1
ATOM 780 N N . ASP A 1 96 ? -0.718 3.951 13.234 1.00 86.75 96 ASP A N 1
ATOM 781 C CA . ASP A 1 96 ? -0.840 5.389 13.470 1.00 86.75 96 ASP A CA 1
ATOM 782 C C . ASP A 1 96 ? -1.882 5.700 14.552 1.00 86.75 96 ASP A C 1
ATOM 784 O O . ASP A 1 96 ? -1.580 6.497 15.432 1.00 86.75 96 ASP A O 1
ATOM 788 N N . MET A 1 97 ? -3.006 4.972 14.610 1.00 91.25 97 MET A N 1
ATOM 789 C CA . MET A 1 97 ? -3.977 5.080 15.714 1.00 91.25 97 MET A CA 1
ATOM 790 C C . MET A 1 97 ? -3.350 4.720 17.070 1.00 91.25 97 MET A C 1
ATOM 792 O O . MET A 1 97 ? -3.570 5.392 18.080 1.00 91.25 97 MET A O 1
ATOM 796 N N . LEU A 1 98 ? -2.531 3.661 17.104 1.00 90.56 98 LEU A N 1
ATOM 797 C CA . LEU A 1 98 ? -1.816 3.263 18.319 1.00 90.56 98 LEU A CA 1
ATOM 798 C C . LEU A 1 98 ? -0.803 4.328 18.757 1.00 90.56 98 LEU A C 1
ATOM 800 O O . LEU A 1 98 ? -0.650 4.557 19.953 1.00 90.56 98 LEU A O 1
ATOM 804 N N . ARG A 1 99 ? -0.126 4.985 17.810 1.00 87.31 99 ARG A N 1
ATOM 805 C CA . ARG A 1 99 ? 0.835 6.063 18.095 1.00 87.31 99 ARG A CA 1
ATOM 806 C C . ARG A 1 99 ? 0.156 7.363 18.511 1.00 87.31 99 ARG A C 1
ATOM 808 O O . ARG A 1 99 ? 0.654 8.035 19.407 1.00 87.31 99 ARG A O 1
ATOM 815 N N . SER A 1 100 ? -0.938 7.732 17.851 1.00 90.12 100 SER A N 1
ATOM 816 C CA . SER A 1 100 ? -1.653 8.984 18.100 1.00 90.12 100 SER A CA 1
ATOM 817 C C . SER A 1 100 ? -2.416 8.935 19.421 1.00 90.12 100 SER A C 1
ATOM 819 O O . SER A 1 100 ? -2.507 9.939 20.126 1.00 90.12 100 SER A O 1
ATOM 821 N N . SER A 1 101 ? -2.988 7.780 19.768 1.00 92.44 101 SER A N 1
ATOM 822 C CA . SER A 1 101 ? -3.819 7.609 20.957 1.00 92.44 101 SER A CA 1
ATOM 823 C C . SER A 1 101 ? -3.888 6.142 21.386 1.00 92.44 101 SER A C 1
ATOM 825 O O . SER A 1 101 ? -4.912 5.475 21.212 1.00 92.44 101 SER A O 1
ATOM 827 N N . PHE A 1 102 ? -2.811 5.641 22.003 1.00 92.12 102 PHE A N 1
ATOM 828 C CA . PHE A 1 102 ? -2.716 4.253 22.470 1.00 92.12 102 PHE A CA 1
ATOM 829 C C . PHE A 1 102 ? -3.910 3.838 23.345 1.00 92.12 102 PHE A C 1
ATOM 831 O O . PHE A 1 102 ? -4.610 2.879 23.022 1.00 92.12 102 PHE A O 1
ATOM 838 N N . ASN A 1 103 ? -4.204 4.604 24.402 1.00 91.81 103 ASN A N 1
ATOM 839 C CA . ASN A 1 103 ? -5.285 4.282 25.343 1.00 91.81 103 ASN A CA 1
ATOM 840 C C . ASN A 1 103 ? -6.665 4.246 24.668 1.00 91.81 103 ASN A C 1
ATOM 842 O O . ASN A 1 103 ? -7.444 3.329 24.924 1.00 91.81 103 ASN A O 1
ATOM 846 N N . LEU A 1 104 ? -6.964 5.203 23.778 1.00 93.50 104 LEU A N 1
ATOM 847 C CA . LEU A 1 104 ? -8.241 5.226 23.052 1.00 93.50 104 LEU A CA 1
ATOM 848 C C . LEU A 1 104 ? -8.346 4.061 22.069 1.00 93.50 104 LEU A C 1
ATOM 850 O O . LEU A 1 104 ? -9.406 3.449 21.959 1.00 93.50 104 LEU A O 1
ATOM 854 N N . THR A 1 105 ? -7.249 3.719 21.393 1.00 94.69 105 THR A N 1
ATOM 855 C CA . THR A 1 105 ? -7.205 2.577 20.477 1.00 94.69 105 THR A CA 1
ATOM 856 C C . THR A 1 105 ? -7.417 1.264 21.227 1.00 94.69 105 THR A C 1
ATOM 858 O O . THR A 1 105 ? -8.252 0.463 20.815 1.00 94.69 105 THR A O 1
ATOM 861 N N . VAL A 1 106 ? -6.754 1.064 22.371 1.00 93.94 106 VAL A N 1
ATOM 862 C CA . VAL A 1 106 ? -6.968 -0.111 23.234 1.00 93.94 106 VAL A CA 1
ATOM 863 C C . VAL A 1 106 ? -8.408 -0.166 23.745 1.00 93.94 106 VAL A C 1
ATOM 865 O O . VAL A 1 106 ? -9.038 -1.217 23.666 1.00 93.94 106 VAL A O 1
ATOM 868 N N . ALA A 1 107 ? -8.970 0.953 24.210 1.00 93.75 107 ALA A N 1
ATOM 869 C CA . ALA A 1 107 ? -10.364 1.007 24.650 1.00 93.75 107 ALA A CA 1
ATOM 870 C C . ALA A 1 107 ? -11.350 0.673 23.515 1.00 93.75 107 ALA A C 1
ATOM 872 O O . ALA A 1 107 ? -12.346 -0.008 23.746 1.00 93.75 107 ALA A O 1
ATOM 873 N N . CYS A 1 108 ? -11.078 1.126 22.289 1.00 95.06 108 CYS A N 1
ATOM 874 C CA . CYS A 1 108 ? -11.846 0.762 21.096 1.00 95.06 108 CYS A CA 1
ATOM 875 C C . CYS A 1 108 ? -11.754 -0.743 20.798 1.00 95.06 108 C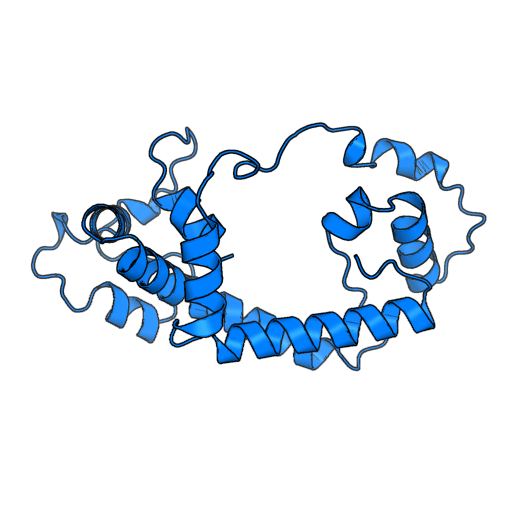YS A C 1
ATOM 877 O O . CYS A 1 108 ? -12.787 -1.380 20.588 1.00 95.06 108 CYS A O 1
ATOM 879 N N . ILE A 1 109 ? -10.551 -1.329 20.852 1.00 95.12 109 ILE A N 1
ATOM 880 C CA . ILE A 1 109 ? -10.349 -2.775 20.672 1.00 95.12 109 ILE A CA 1
ATOM 881 C C . ILE A 1 109 ? -11.147 -3.556 21.718 1.00 95.12 109 ILE A C 1
ATOM 883 O O . ILE A 1 109 ? -11.897 -4.454 21.348 1.00 95.12 109 ILE A O 1
ATOM 887 N N . LEU A 1 110 ? -11.039 -3.192 23.002 1.00 94.31 110 LEU A N 1
ATOM 888 C CA . LEU A 1 110 ? -11.758 -3.851 24.099 1.00 94.31 110 LEU A CA 1
ATOM 889 C C . LEU A 1 110 ? -13.278 -3.779 23.912 1.00 94.31 110 LEU A C 1
ATOM 891 O O . LEU A 1 110 ? -13.954 -4.799 24.033 1.00 94.31 110 LEU A O 1
ATOM 895 N N . ARG A 1 111 ? -13.812 -2.609 23.537 1.00 94.69 111 ARG A N 1
ATOM 896 C CA . ARG A 1 111 ? -15.243 -2.443 23.239 1.00 94.69 111 ARG A CA 1
ATOM 897 C C . ARG A 1 111 ? -15.692 -3.294 22.056 1.00 94.69 111 ARG A C 1
ATOM 899 O O . ARG A 1 111 ? -16.774 -3.871 22.103 1.00 94.69 111 ARG A O 1
ATOM 906 N N . PHE A 1 112 ? -14.876 -3.398 21.009 1.00 95.62 112 PHE A N 1
ATOM 907 C CA . PHE A 1 112 ? -15.176 -4.235 19.847 1.00 95.62 112 PHE A CA 1
ATOM 908 C C . PHE A 1 112 ? -15.278 -5.724 20.203 1.00 95.62 112 PHE A C 1
ATOM 910 O O . PHE A 1 112 ? -16.191 -6.396 19.732 1.00 95.62 112 PHE A O 1
ATOM 917 N N . ILE A 1 113 ? -14.402 -6.228 21.077 1.00 94.81 113 ILE A N 1
ATOM 918 C CA . ILE A 1 113 ? -14.443 -7.626 21.539 1.00 94.81 113 ILE A CA 1
ATOM 919 C C . ILE A 1 113 ? -15.419 -7.867 22.708 1.00 94.81 113 ILE A C 1
ATOM 921 O O . ILE A 1 113 ? -15.427 -8.955 23.278 1.00 94.81 113 ILE A O 1
ATOM 925 N N . GLY A 1 114 ? -16.236 -6.875 23.081 1.00 93.88 114 GLY A N 1
ATOM 926 C CA . GLY A 1 114 ? -17.264 -7.004 24.122 1.00 93.88 114 GLY A CA 1
ATOM 927 C C . GLY A 1 114 ? -16.746 -6.962 25.564 1.00 93.88 114 GLY A C 1
ATOM 928 O O . GLY A 1 114 ? -17.470 -7.336 26.483 1.00 93.88 114 GLY A O 1
ATOM 929 N N . TYR A 1 115 ? -15.511 -6.510 25.785 1.00 93.25 115 TYR A N 1
ATOM 930 C CA . TYR A 1 115 ? -14.959 -6.330 27.126 1.00 93.25 115 TYR A CA 1
ATOM 931 C C . TYR A 1 115 ? -15.326 -4.959 27.705 1.00 93.25 115 TYR A C 1
ATOM 933 O O . TYR A 1 115 ? -15.371 -3.951 26.997 1.00 93.25 115 TYR A O 1
ATOM 941 N N . SER A 1 116 ? -15.546 -4.909 29.021 1.00 80.00 116 SER A N 1
ATOM 942 C CA . SER A 1 116 ? -15.752 -3.656 29.747 1.00 80.00 116 SER A CA 1
ATOM 943 C C . SER A 1 116 ? -14.443 -2.875 29.888 1.00 80.00 116 SER A C 1
ATOM 945 O O . SER A 1 116 ? -13.371 -3.448 30.088 1.00 80.00 116 SER A O 1
ATOM 947 N N . GLU A 1 117 ? -14.534 -1.543 29.870 1.00 72.31 117 GLU A N 1
ATOM 948 C CA . GLU A 1 117 ? -13.383 -0.636 30.037 1.00 72.31 117 GLU A CA 1
ATOM 949 C C . GLU A 1 117 ? -12.657 -0.805 31.387 1.00 72.31 117 GLU A C 1
ATOM 951 O O . GLU A 1 117 ? -11.529 -0.344 31.554 1.00 72.31 117 GLU A O 1
ATOM 956 N N . SER A 1 118 ? -13.275 -1.512 32.341 1.00 71.62 118 SER A N 1
ATOM 957 C CA . SER A 1 118 ? -12.681 -1.879 33.628 1.00 71.62 118 SER A CA 1
ATOM 958 C C . SER A 1 118 ? -11.544 -2.901 33.525 1.00 71.62 118 SER A C 1
ATOM 960 O O . SER A 1 118 ? -10.788 -3.045 34.490 1.00 71.62 118 SER A O 1
ATOM 962 N N . VAL A 1 119 ? -11.360 -3.584 32.382 1.00 75.00 119 VAL A N 1
ATOM 963 C CA . VAL A 1 119 ? -10.120 -4.331 32.133 1.00 75.00 119 VAL A CA 1
ATOM 964 C C . VAL A 1 119 ? -8.984 -3.329 32.058 1.00 75.00 119 VAL A C 1
ATOM 966 O O . VAL A 1 119 ? -8.827 -2.592 31.089 1.00 75.00 119 VAL A O 1
ATOM 969 N N . SER A 1 120 ? -8.206 -3.273 33.134 1.00 68.69 120 SER A N 1
ATOM 970 C CA . SER A 1 120 ? -7.312 -2.155 33.356 1.00 68.69 120 SER A CA 1
ATOM 971 C C . SER A 1 120 ? -6.281 -1.995 32.238 1.00 68.69 120 SER A C 1
ATOM 973 O O . SER A 1 120 ? -5.343 -2.789 32.106 1.00 68.69 120 SER A O 1
ATOM 975 N N . GLN A 1 121 ? -6.393 -0.872 31.536 1.00 72.25 121 GLN A N 1
ATOM 976 C CA . GLN A 1 121 ? -5.505 -0.407 30.469 1.00 72.25 121 GLN A CA 1
ATOM 977 C C . GLN A 1 121 ? -4.007 -0.482 30.829 1.00 72.25 121 GLN A C 1
ATOM 979 O O . GLN A 1 121 ? -3.174 -0.689 29.949 1.00 72.25 121 GLN A O 1
ATOM 984 N N . HIS A 1 122 ? -3.651 -0.429 32.121 1.00 79.88 122 HIS A N 1
ATOM 985 C CA . HIS A 1 122 ? -2.270 -0.591 32.598 1.00 79.88 122 HIS A CA 1
ATOM 986 C C . HIS A 1 122 ? -1.581 -1.887 32.133 1.00 79.88 122 HIS A C 1
ATOM 988 O O . HIS A 1 122 ? -0.369 -1.878 31.935 1.00 79.88 122 HIS A O 1
ATOM 994 N N . ARG A 1 123 ? -2.324 -2.984 31.902 1.00 84.00 123 ARG A N 1
ATOM 995 C CA . ARG A 1 123 ? -1.741 -4.248 31.419 1.00 84.00 123 ARG A CA 1
ATOM 996 C C . ARG A 1 123 ? -1.239 -4.131 29.985 1.00 84.00 123 ARG A C 1
ATOM 998 O O . ARG A 1 123 ? -0.301 -4.823 29.614 1.00 84.00 123 ARG A O 1
ATOM 1005 N N . PHE A 1 124 ? -1.841 -3.242 29.200 1.00 86.69 124 PHE A N 1
ATOM 1006 C CA . PHE A 1 124 ? -1.457 -3.006 27.813 1.00 86.69 124 PHE A CA 1
ATOM 1007 C C . PHE A 1 124 ? -0.387 -1.926 27.680 1.00 86.69 124 PHE A C 1
ATOM 1009 O O . PHE A 1 124 ? 0.256 -1.859 26.644 1.00 86.69 124 PHE A O 1
ATOM 1016 N N . ALA A 1 125 ? -0.117 -1.132 28.720 1.00 85.81 125 ALA A N 1
ATOM 1017 C CA . ALA A 1 125 ? 0.883 -0.063 28.665 1.00 85.81 125 ALA A CA 1
ATOM 1018 C C . ALA A 1 125 ? 2.301 -0.563 28.319 1.00 85.81 125 ALA A C 1
ATOM 1020 O O . ALA A 1 125 ? 3.113 0.196 27.798 1.00 85.81 125 ALA A O 1
ATOM 1021 N N . VAL A 1 126 ? 2.610 -1.838 28.583 1.00 86.62 126 VAL A N 1
ATOM 1022 C CA . VAL A 1 126 ? 3.885 -2.462 28.178 1.00 86.62 126 VAL A CA 1
ATOM 1023 C C . VAL A 1 126 ? 3.992 -2.682 26.664 1.00 86.62 126 VAL A C 1
ATOM 1025 O O . VAL A 1 126 ? 5.094 -2.836 26.153 1.00 86.62 126 VAL A O 1
ATOM 1028 N N . LEU A 1 127 ? 2.860 -2.681 25.954 1.00 84.94 127 LEU A N 1
ATOM 1029 C CA . LEU A 1 127 ? 2.756 -2.848 24.502 1.00 84.94 127 LEU A CA 1
ATOM 1030 C C . LEU A 1 127 ? 2.665 -1.510 23.756 1.00 84.94 127 LEU A C 1
ATOM 1032 O O . LEU A 1 127 ? 2.475 -1.509 22.543 1.00 84.94 127 LEU A O 1
ATOM 1036 N N . ASP A 1 128 ? 2.755 -0.382 24.462 1.00 86.75 128 ASP A N 1
ATOM 1037 C CA . ASP A 1 128 ? 2.650 0.941 23.857 1.00 86.75 128 ASP A CA 1
ATOM 1038 C C . ASP A 1 128 ? 3.832 1.189 22.899 1.00 86.75 128 ASP A C 1
ATOM 1040 O O . ASP A 1 128 ? 4.976 1.322 23.353 1.00 86.75 128 ASP A O 1
ATOM 1044 N N . PRO A 1 129 ? 3.589 1.272 21.575 1.00 82.50 129 PRO A N 1
ATOM 1045 C CA . PRO A 1 129 ? 4.656 1.430 20.599 1.00 82.50 129 PRO A CA 1
ATOM 1046 C C . PRO A 1 129 ? 5.360 2.784 20.720 1.00 82.50 129 PRO A C 1
ATOM 1048 O O . PRO A 1 129 ? 6.470 2.916 20.219 1.00 82.50 129 PRO A O 1
ATOM 1051 N N . SER A 1 130 ? 4.773 3.780 21.396 1.00 80.75 130 SER A N 1
ATOM 1052 C CA . SER A 1 130 ? 5.458 5.051 21.669 1.00 80.75 130 SER A CA 1
ATOM 1053 C C . SER A 1 130 ? 6.662 4.882 22.603 1.00 80.75 130 SER A C 1
ATOM 1055 O O . SER A 1 130 ? 7.604 5.672 22.548 1.00 80.75 130 SER A O 1
ATOM 1057 N N . ARG A 1 131 ? 6.678 3.816 23.418 1.00 80.88 131 ARG A N 1
ATOM 1058 C CA . ARG A 1 131 ? 7.795 3.483 24.317 1.00 80.88 131 ARG A CA 1
ATOM 1059 C C . ARG A 1 131 ? 8.967 2.846 23.583 1.00 80.88 131 ARG A C 1
ATOM 1061 O O . ARG A 1 131 ? 10.098 2.912 24.056 1.00 80.88 131 ARG A O 1
ATOM 1068 N N . VAL A 1 132 ? 8.706 2.236 22.428 1.00 74.38 132 VAL A N 1
ATOM 1069 C CA . VAL A 1 132 ? 9.732 1.651 21.569 1.00 74.38 132 VAL A CA 1
ATOM 1070 C C . VAL A 1 132 ? 10.013 2.643 20.447 1.00 74.38 132 VAL A C 1
ATOM 1072 O O . VAL A 1 132 ? 9.361 2.635 19.408 1.00 74.38 132 VAL A O 1
ATOM 1075 N N . LEU A 1 133 ? 11.022 3.497 20.644 1.00 60.25 133 LEU A N 1
ATOM 1076 C CA . LEU A 1 133 ? 11.496 4.491 19.667 1.00 60.25 133 LEU A CA 1
ATOM 1077 C C . LEU A 1 133 ? 12.203 3.856 18.452 1.00 60.25 133 LEU A C 1
ATOM 1079 O O . LEU A 1 133 ? 13.200 4.373 17.951 1.00 60.25 133 LEU A O 1
ATOM 1083 N N . SER A 1 134 ? 11.712 2.723 17.952 1.00 64.75 134 SER A N 1
ATOM 1084 C CA . SER A 1 134 ? 12.164 2.203 16.671 1.00 64.75 134 SER A CA 1
ATOM 1085 C C . SER A 1 134 ? 11.392 2.927 15.577 1.00 64.75 134 SER A C 1
ATOM 1087 O O . SER A 1 134 ? 10.252 2.592 15.239 1.00 64.75 134 SER A O 1
ATOM 1089 N N . ALA A 1 135 ? 12.007 3.98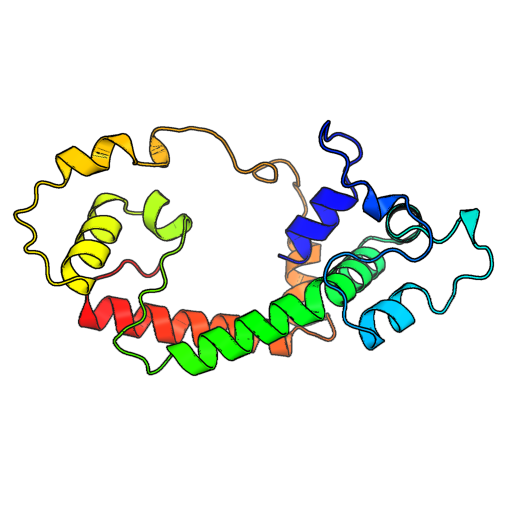6 15.052 1.00 65.38 135 ALA A N 1
ATOM 1090 C CA . ALA A 1 135 ? 11.556 4.605 13.821 1.00 65.38 135 ALA A CA 1
ATOM 1091 C C . ALA A 1 135 ? 11.406 3.503 12.760 1.00 65.38 135 ALA A C 1
ATOM 1093 O O . ALA A 1 135 ? 12.306 2.678 12.587 1.00 65.38 135 ALA A O 1
ATOM 1094 N N . HIS A 1 136 ? 10.261 3.473 12.064 1.00 68.31 136 HIS A N 1
ATOM 1095 C CA . HIS A 1 136 ? 10.065 2.552 10.941 1.00 68.31 136 HIS A CA 1
ATOM 1096 C C . HIS A 1 136 ? 11.288 2.635 10.018 1.00 68.31 136 HIS A C 1
ATOM 1098 O O . HIS A 1 136 ? 11.829 3.728 9.844 1.00 68.31 136 HIS A O 1
ATOM 1104 N N . ALA A 1 137 ? 11.711 1.524 9.408 1.00 66.31 137 ALA A N 1
ATOM 1105 C CA . ALA A 1 137 ? 12.960 1.460 8.638 1.00 66.31 137 ALA A CA 1
ATOM 1106 C C . ALA A 1 137 ? 13.091 2.562 7.566 1.00 66.31 137 ALA A C 1
ATOM 1108 O O . ALA A 1 137 ? 14.197 2.911 7.171 1.00 66.31 137 ALA A O 1
ATOM 1109 N N . THR A 1 138 ? 11.967 3.136 7.130 1.00 66.56 138 THR A N 1
ATOM 1110 C CA . THR A 1 138 ? 11.883 4.212 6.134 1.00 66.56 138 THR A CA 1
ATOM 1111 C C . THR A 1 138 ? 11.575 5.611 6.696 1.00 66.56 138 THR A C 1
ATOM 1113 O O . THR A 1 138 ? 11.548 6.578 5.935 1.00 66.56 138 THR A O 1
ATOM 1116 N N . HIS A 1 139 ? 11.324 5.762 8.000 1.00 68.94 139 HIS A N 1
ATOM 1117 C CA . HIS A 1 139 ? 10.952 7.042 8.609 1.00 68.94 139 HIS A CA 1
ATOM 1118 C C . HIS A 1 139 ? 12.146 8.009 8.632 1.00 68.94 139 HIS A C 1
ATOM 1120 O O . HIS A 1 139 ? 13.243 7.639 9.039 1.00 68.94 139 HIS A O 1
ATOM 1126 N N . GLY A 1 140 ? 11.945 9.240 8.149 1.00 69.19 140 GLY A N 1
ATOM 1127 C CA . GLY A 1 140 ? 12.975 10.288 8.097 1.00 69.19 140 GLY A CA 1
ATOM 1128 C C . GLY A 1 140 ? 14.110 10.069 7.083 1.00 69.19 140 GLY A C 1
ATOM 1129 O O . GLY A 1 140 ? 14.850 11.004 6.804 1.00 69.19 140 GLY A O 1
ATOM 1130 N N . ARG A 1 141 ? 14.235 8.876 6.484 1.00 69.75 141 ARG A N 1
ATOM 1131 C CA . ARG A 1 141 ? 15.348 8.539 5.574 1.00 69.75 141 ARG A CA 1
ATOM 1132 C C . ARG A 1 141 ? 15.241 9.145 4.180 1.00 69.75 141 ARG A C 1
ATOM 1134 O O . ARG A 1 141 ? 16.239 9.242 3.479 1.00 69.75 141 ARG A O 1
ATOM 1141 N N . TYR A 1 142 ? 14.041 9.541 3.771 1.00 73.06 142 TYR A N 1
ATOM 1142 C CA . TYR A 1 142 ? 13.770 9.954 2.398 1.00 73.06 142 TYR A CA 1
ATOM 1143 C C . TYR A 1 142 ? 13.130 11.347 2.366 1.00 73.06 142 TYR A C 1
ATOM 1145 O O . TYR A 1 142 ? 11.920 11.505 2.148 1.00 73.06 142 TYR A O 1
ATOM 1153 N N . ALA A 1 143 ? 13.959 12.361 2.621 1.00 69.88 143 ALA A N 1
ATOM 1154 C CA . ALA A 1 143 ? 13.615 13.754 2.356 1.00 69.88 143 ALA A CA 1
ATOM 1155 C C . ALA A 1 143 ? 13.335 13.961 0.850 1.00 69.88 143 ALA A C 1
ATOM 1157 O O . ALA A 1 143 ? 13.848 13.226 0.009 1.00 69.88 143 ALA A O 1
ATOM 1158 N N . GLY A 1 144 ? 12.482 14.932 0.503 1.00 74.25 144 GLY A N 1
ATOM 1159 C CA . GLY A 1 144 ? 12.158 15.239 -0.901 1.00 74.25 144 GLY A CA 1
ATOM 1160 C C . GLY A 1 144 ? 11.194 14.258 -1.584 1.00 74.25 144 GLY A C 1
ATOM 1161 O O . GLY A 1 144 ? 11.116 14.210 -2.806 1.00 74.25 144 GLY A O 1
ATOM 1162 N N . SER A 1 145 ? 10.436 13.472 -0.817 1.00 82.75 145 SER A N 1
ATOM 1163 C CA . SER A 1 145 ? 9.504 12.467 -1.354 1.00 82.75 145 SER A CA 1
ATOM 1164 C C . SER A 1 145 ? 8.136 12.997 -1.782 1.00 82.75 145 SER A C 1
ATOM 1166 O O . SER A 1 145 ? 7.310 12.237 -2.288 1.00 82.75 145 SER A O 1
ATOM 1168 N N . GLU A 1 146 ? 7.879 14.292 -1.609 1.00 88.62 146 GLU A N 1
ATOM 1169 C CA . GLU A 1 146 ? 6.574 14.878 -1.919 1.00 88.62 146 GLU A CA 1
ATOM 1170 C C . GLU A 1 146 ? 6.240 14.802 -3.409 1.00 88.62 146 GLU A C 1
ATOM 1172 O O . GLU A 1 146 ? 5.122 14.426 -3.749 1.00 88.62 146 GLU A O 1
ATOM 1177 N N . ALA A 1 147 ? 7.212 15.021 -4.301 1.00 89.50 147 ALA A N 1
ATOM 1178 C CA . ALA A 1 147 ? 6.995 14.876 -5.742 1.00 89.50 147 ALA A CA 1
ATOM 1179 C C . ALA A 1 147 ? 6.522 13.457 -6.114 1.00 89.50 147 ALA A C 1
ATOM 1181 O O . ALA A 1 147 ? 5.565 13.298 -6.870 1.00 89.50 147 ALA A O 1
ATOM 1182 N N . MET A 1 148 ? 7.117 12.425 -5.505 1.00 91.81 148 MET A N 1
ATOM 1183 C CA . MET A 1 148 ? 6.732 11.024 -5.715 1.00 91.81 148 MET A CA 1
ATOM 1184 C C . MET A 1 148 ? 5.318 10.737 -5.205 1.00 91.81 148 MET A C 1
ATOM 1186 O O . MET A 1 148 ? 4.528 10.079 -5.880 1.00 91.81 148 MET A O 1
ATOM 1190 N N . LYS A 1 149 ? 4.970 11.247 -4.017 1.00 90.00 149 LYS A N 1
ATOM 1191 C CA . LYS A 1 149 ? 3.624 11.086 -3.446 1.00 90.00 149 LYS A CA 1
ATOM 1192 C C . LYS A 1 149 ? 2.568 11.801 -4.282 1.00 90.00 149 LYS A C 1
ATOM 1194 O O . LYS A 1 149 ? 1.492 11.246 -4.486 1.00 90.00 149 LYS A O 1
ATOM 1199 N N . VAL A 1 150 ? 2.866 13.012 -4.753 1.00 92.31 150 VAL A N 1
ATOM 1200 C CA . VAL A 1 150 ? 1.990 13.768 -5.655 1.00 92.31 150 VAL A CA 1
ATOM 1201 C C . VAL A 1 150 ? 1.795 12.983 -6.946 1.00 92.31 150 VAL A C 1
ATOM 1203 O O . VAL A 1 150 ? 0.654 12.717 -7.304 1.00 92.31 150 VAL A O 1
ATOM 1206 N N . HIS A 1 151 ? 2.878 12.511 -7.568 1.00 92.56 151 HIS A N 1
ATOM 1207 C CA . HIS A 1 151 ? 2.812 11.708 -8.787 1.00 92.56 151 HIS A CA 1
ATOM 1208 C C . HIS A 1 151 ? 1.932 10.460 -8.614 1.00 92.56 151 HIS A C 1
ATOM 1210 O O . HIS A 1 151 ? 1.008 10.252 -9.399 1.00 92.56 151 HIS A O 1
ATOM 1216 N N . LEU A 1 152 ? 2.134 9.681 -7.542 1.00 92.00 152 LEU A N 1
ATOM 1217 C CA . LEU A 1 152 ? 1.299 8.512 -7.233 1.00 92.00 152 LEU A CA 1
ATOM 1218 C C . LEU A 1 152 ? -0.188 8.863 -7.103 1.00 92.00 152 LEU A C 1
ATOM 1220 O O . LEU A 1 152 ? -1.041 8.079 -7.507 1.00 92.00 152 LEU A O 1
ATOM 1224 N N . ARG A 1 153 ? -0.510 10.033 -6.546 1.00 91.88 153 ARG A N 1
ATOM 1225 C CA . ARG A 1 153 ? -1.895 10.462 -6.317 1.00 91.88 153 ARG A CA 1
ATOM 1226 C C . ARG A 1 153 ? -2.576 11.026 -7.559 1.00 91.88 153 ARG A C 1
ATOM 1228 O O . ARG A 1 153 ? -3.786 10.869 -7.661 1.00 91.88 153 ARG A O 1
ATOM 1235 N N . SER A 1 154 ? -1.851 11.697 -8.455 1.00 90.81 154 SER A N 1
ATOM 1236 C CA . SER A 1 154 ? -2.473 12.493 -9.526 1.00 90.81 154 SER A CA 1
ATOM 1237 C C . SER A 1 154 ? -2.111 12.080 -10.949 1.00 90.81 154 SER A C 1
ATOM 1239 O O . SER A 1 154 ? -2.905 12.307 -11.853 1.00 90.81 154 SER A O 1
ATOM 1241 N N . GLN A 1 155 ? -0.934 11.498 -11.168 1.00 85.31 155 GLN A N 1
ATOM 1242 C CA . GLN A 1 155 ? -0.400 11.236 -12.512 1.00 85.31 155 GLN A CA 1
ATOM 1243 C C . GLN A 1 155 ? -0.189 9.749 -12.785 1.00 85.31 155 GLN A C 1
ATOM 1245 O O . GLN A 1 155 ? -0.066 9.338 -13.935 1.00 85.31 155 GLN A O 1
ATOM 1250 N N . HIS A 1 156 ? -0.150 8.935 -11.736 1.00 91.81 156 HIS A N 1
ATOM 1251 C CA . HIS A 1 156 ? 0.063 7.508 -11.869 1.00 91.81 156 HIS A CA 1
ATOM 1252 C C . HIS A 1 156 ? -1.189 6.815 -12.439 1.00 91.81 156 HIS A C 1
ATOM 1254 O O . HIS A 1 156 ? -2.306 7.147 -12.014 1.00 91.81 156 HIS A O 1
ATOM 1260 N N . PRO A 1 157 ? -1.042 5.794 -13.309 1.00 91.94 157 PRO A N 1
ATOM 1261 C CA . PRO A 1 157 ? -2.170 5.036 -13.866 1.00 91.94 157 PRO A CA 1
ATOM 1262 C C . PRO A 1 157 ? -3.120 4.434 -12.820 1.00 91.94 157 PRO A C 1
ATOM 1264 O O . PRO A 1 157 ? -4.266 4.116 -13.117 1.00 91.94 157 PRO A O 1
ATOM 1267 N N . TRP A 1 158 ? -2.651 4.265 -11.581 1.00 91.00 158 TRP A N 1
ATOM 1268 C 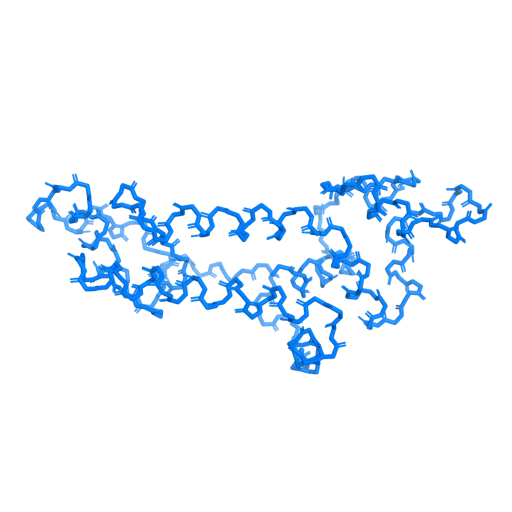CA . TRP A 1 158 ? -3.419 3.679 -10.473 1.00 91.00 158 TRP A CA 1
ATOM 1269 C C . TRP A 1 158 ? -3.894 4.686 -9.428 1.00 91.00 158 TRP A C 1
ATOM 1271 O O . TRP A 1 158 ? -4.384 4.294 -8.370 1.00 91.00 158 TRP A O 1
ATOM 1281 N N . SER A 1 159 ? -3.785 5.981 -9.718 1.00 92.31 159 SER A N 1
ATOM 1282 C CA . SER A 1 159 ? -4.330 7.058 -8.880 1.00 92.31 159 SER A CA 1
ATOM 1283 C C . SER A 1 159 ? -5.779 6.786 -8.448 1.00 92.31 159 SER A C 1
ATOM 1285 O O . SER A 1 159 ? -6.099 6.883 -7.262 1.00 92.31 159 SER A O 1
ATOM 1287 N N . ALA A 1 160 ? -6.632 6.334 -9.373 1.00 93.50 160 ALA A N 1
ATOM 1288 C CA . ALA A 1 160 ? -8.019 5.964 -9.088 1.00 93.50 160 ALA A CA 1
ATOM 1289 C C . ALA A 1 160 ? -8.146 4.815 -8.067 1.00 93.50 160 ALA A C 1
ATOM 1291 O O . ALA A 1 160 ? -8.986 4.871 -7.169 1.00 93.50 160 ALA A O 1
ATOM 1292 N N . MET A 1 161 ? -7.289 3.792 -8.154 1.00 93.69 161 MET A N 1
ATOM 1293 C CA . MET A 1 161 ? -7.263 2.685 -7.190 1.00 93.69 161 MET A CA 1
ATOM 1294 C C . MET A 1 161 ? -6.850 3.174 -5.798 1.00 93.69 161 MET A C 1
ATOM 1296 O O . MET A 1 161 ? -7.491 2.823 -4.808 1.00 93.69 161 MET A O 1
ATOM 1300 N N . PHE A 1 162 ? -5.824 4.026 -5.708 1.00 93.31 162 PHE A N 1
ATOM 1301 C CA . PHE A 1 162 ? -5.405 4.607 -4.430 1.00 93.31 162 PHE A CA 1
ATOM 1302 C C . PHE A 1 162 ? -6.501 5.477 -3.805 1.00 93.31 162 PHE A C 1
ATOM 1304 O O . PHE A 1 162 ? -6.714 5.418 -2.590 1.00 93.31 162 PHE A O 1
ATOM 1311 N N . ALA A 1 163 ? -7.219 6.252 -4.622 1.00 93.50 163 ALA A N 1
ATOM 1312 C CA . ALA A 1 163 ? -8.353 7.051 -4.172 1.00 93.50 163 ALA A CA 1
ATOM 1313 C C . ALA A 1 163 ? -9.483 6.160 -3.630 1.00 93.50 163 ALA A C 1
ATOM 1315 O O . ALA A 1 163 ? -9.994 6.420 -2.540 1.00 93.50 163 ALA A O 1
ATOM 1316 N N . ALA A 1 164 ? -9.811 5.069 -4.330 1.00 93.94 164 ALA A N 1
ATOM 1317 C CA . ALA A 1 164 ? -10.819 4.106 -3.893 1.00 93.94 164 ALA A CA 1
ATOM 1318 C C . ALA A 1 164 ? -10.447 3.445 -2.555 1.00 93.94 164 ALA A C 1
ATOM 1320 O O . ALA A 1 164 ? -11.254 3.447 -1.628 1.00 93.94 164 ALA A O 1
ATOM 1321 N N . ILE A 1 165 ? -9.208 2.960 -2.413 1.00 94.38 165 ILE A N 1
ATOM 1322 C CA . ILE A 1 165 ? -8.700 2.386 -1.154 1.00 94.38 165 ILE A CA 1
ATOM 1323 C C . ILE A 1 165 ? -8.799 3.409 -0.014 1.00 94.38 165 ILE A C 1
ATOM 1325 O O . ILE A 1 165 ? -9.289 3.087 1.067 1.00 94.38 165 ILE A O 1
ATOM 1329 N N . THR A 1 166 ? -8.374 4.652 -0.257 1.00 93.00 166 THR A N 1
ATOM 1330 C CA . THR A 1 166 ? -8.406 5.728 0.750 1.00 93.00 166 THR A CA 1
ATOM 1331 C C . THR A 1 166 ? -9.834 6.055 1.181 1.00 93.00 166 THR A C 1
ATOM 1333 O O . THR A 1 166 ? -10.103 6.219 2.372 1.00 93.00 166 THR A O 1
ATOM 1336 N N . SER A 1 167 ? -10.757 6.130 0.222 1.00 94.31 167 SER A N 1
ATOM 1337 C CA . SER A 1 167 ? -12.172 6.386 0.482 1.00 94.31 167 SER A CA 1
ATOM 1338 C C . SER A 1 167 ? -12.796 5.265 1.317 1.00 94.31 167 SER A C 1
ATOM 1340 O O . SER A 1 167 ? -13.395 5.545 2.357 1.00 94.31 167 SER A O 1
ATOM 1342 N N . GLN A 1 168 ? -12.573 4.002 0.940 1.00 94.88 168 GLN A N 1
ATOM 1343 C CA . GLN A 1 168 ? -13.112 2.849 1.667 1.00 94.88 168 GLN A CA 1
ATOM 1344 C C . GLN A 1 168 ? -12.536 2.723 3.079 1.00 94.88 168 GLN A C 1
ATOM 1346 O O . GLN A 1 168 ? -13.279 2.508 4.037 1.00 94.88 168 GLN A O 1
ATOM 1351 N N . ALA A 1 169 ? -11.224 2.920 3.236 1.00 94.06 169 ALA A N 1
ATOM 1352 C CA . ALA A 1 169 ? -10.589 2.935 4.550 1.00 94.06 169 ALA A CA 1
ATOM 1353 C C . ALA A 1 169 ? -11.184 4.037 5.442 1.00 94.06 169 ALA A C 1
ATOM 1355 O O . ALA A 1 169 ? -11.493 3.792 6.605 1.00 94.06 169 ALA A O 1
ATOM 1356 N N . SER A 1 170 ? -11.410 5.231 4.885 1.00 93.50 170 SER A N 1
ATOM 1357 C CA . SER A 1 170 ? -11.989 6.367 5.614 1.00 93.50 170 SER A CA 1
ATOM 1358 C C . SER A 1 170 ? -13.430 6.095 6.053 1.00 93.50 170 SER A C 1
ATOM 1360 O O . SER A 1 170 ? -13.789 6.387 7.193 1.00 93.50 170 SER A O 1
ATOM 1362 N N . HIS A 1 171 ? -14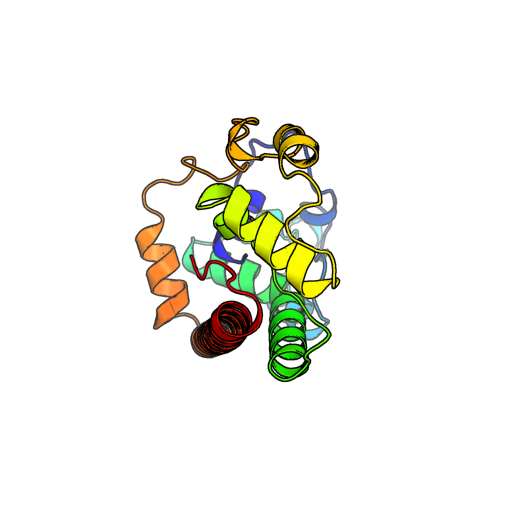.246 5.496 5.181 1.00 94.12 171 HIS A N 1
ATOM 1363 C CA . HIS A 1 171 ? -15.610 5.081 5.517 1.00 94.12 171 HIS A CA 1
ATOM 1364 C C . HIS A 1 171 ? -15.624 4.043 6.650 1.00 94.12 171 HIS A C 1
ATOM 1366 O O . HIS A 1 171 ? -16.377 4.172 7.618 1.00 94.12 171 HIS A O 1
ATOM 1372 N N . LEU A 1 172 ? -14.744 3.040 6.566 1.00 94.75 172 LEU A N 1
ATOM 1373 C CA . LEU A 1 172 ? -14.602 2.015 7.594 1.00 94.75 172 LEU A CA 1
ATOM 1374 C C . LEU A 1 172 ? -14.201 2.640 8.942 1.00 94.75 172 LEU A C 1
ATOM 1376 O O . LEU A 1 172 ? -14.852 2.358 9.949 1.00 94.75 172 LEU A O 1
ATOM 1380 N N . LEU A 1 173 ? -13.191 3.517 8.962 1.00 94.69 173 LEU A N 1
ATOM 1381 C CA . LEU A 1 173 ? -12.730 4.197 10.180 1.00 94.69 173 LEU A CA 1
ATOM 1382 C C . LEU A 1 173 ? -13.827 5.072 10.801 1.00 94.69 173 LEU A C 1
ATOM 1384 O O . LEU A 1 173 ? -14.026 5.034 12.014 1.00 94.69 173 LEU A O 1
ATOM 1388 N N . ALA A 1 174 ? -14.583 5.817 9.989 1.00 94.38 174 ALA A N 1
ATOM 1389 C CA . ALA A 1 174 ? -15.694 6.638 10.472 1.00 94.38 174 ALA A CA 1
ATOM 1390 C C . ALA A 1 174 ? -16.779 5.792 11.160 1.00 94.38 174 ALA A C 1
ATOM 1392 O O . ALA A 1 174 ? -17.251 6.134 12.245 1.00 94.38 174 ALA A O 1
ATOM 1393 N N . ARG A 1 175 ? -17.128 4.641 10.574 1.00 95.12 175 ARG A N 1
ATOM 1394 C CA . ARG A 1 175 ? -18.075 3.692 11.171 1.00 95.12 175 ARG A CA 1
ATOM 1395 C C . ARG A 1 175 ? -17.578 3.154 12.515 1.00 95.12 175 ARG A C 1
ATOM 1397 O O . ARG A 1 175 ? -18.340 3.092 13.476 1.00 95.12 175 ARG A O 1
ATOM 1404 N N . GLN A 1 176 ? -16.307 2.768 12.598 1.00 95.75 176 GLN A N 1
ATOM 1405 C CA . GLN A 1 176 ? -15.714 2.263 13.841 1.00 95.75 176 GLN A CA 1
ATOM 1406 C C . GLN A 1 176 ? -15.630 3.335 14.925 1.00 95.75 176 GLN A C 1
ATOM 1408 O O . GLN A 1 176 ? -15.862 3.038 16.095 1.00 95.75 176 GLN A O 1
ATOM 1413 N N . ALA A 1 177 ? -15.333 4.578 14.546 1.00 96.12 177 ALA A N 1
ATOM 1414 C CA . ALA A 1 177 ? -15.368 5.713 15.455 1.00 96.12 177 ALA A CA 1
ATOM 1415 C C . ALA A 1 177 ? -16.774 5.911 16.033 1.00 96.12 177 ALA A C 1
ATOM 1417 O O . ALA A 1 177 ? -16.924 6.006 17.248 1.00 96.12 177 ALA A O 1
ATOM 1418 N N . ALA A 1 178 ? -17.808 5.872 15.188 1.00 95.81 178 ALA A N 1
ATOM 1419 C CA . ALA A 1 178 ? -19.194 5.999 15.630 1.00 95.81 178 ALA A CA 1
ATOM 1420 C C . ALA A 1 178 ? -19.637 4.846 16.548 1.00 95.81 178 ALA A C 1
ATOM 1422 O O . ALA A 1 178 ? -20.306 5.081 17.551 1.00 95.81 178 ALA A O 1
ATOM 1423 N N . LYS A 1 179 ? -19.258 3.602 16.228 1.00 95.44 179 LYS A N 1
ATOM 1424 C CA . LYS A 1 179 ? -19.733 2.411 16.952 1.00 95.44 179 LYS A CA 1
ATOM 1425 C C . LYS A 1 179 ? -18.924 2.080 18.208 1.00 95.44 179 LYS A C 1
ATOM 1427 O O . LYS A 1 179 ? -19.486 1.666 19.217 1.00 95.44 179 LYS A O 1
ATOM 1432 N N . HIS A 1 180 ? -17.606 2.233 18.143 1.00 95.56 180 HIS A N 1
ATOM 1433 C CA . HIS A 1 180 ? -16.670 1.768 19.170 1.00 95.56 180 HIS A CA 1
ATOM 1434 C C . HIS A 1 180 ? -15.773 2.886 19.712 1.00 95.56 180 HIS A C 1
ATOM 1436 O O . HIS A 1 180 ? -14.858 2.603 20.482 1.00 95.56 180 HIS A O 1
ATOM 1442 N N . GLY A 1 181 ? -15.993 4.148 19.321 1.00 94.94 181 GLY A N 1
ATOM 1443 C CA . GLY A 1 181 ? -15.189 5.285 19.777 1.00 94.94 181 GLY A CA 1
ATOM 1444 C C . GLY A 1 181 ? -13.711 5.173 19.406 1.00 94.94 181 GLY A C 1
ATOM 1445 O O . GLY A 1 181 ? -12.858 5.590 20.188 1.00 94.94 181 GLY A O 1
ATOM 1446 N N . CYS A 1 182 ? -13.406 4.549 18.266 1.00 96.00 182 CYS A N 1
ATOM 1447 C CA . CYS A 1 182 ? -12.047 4.408 17.754 1.00 96.00 182 CYS A CA 1
ATOM 1448 C C . CYS A 1 182 ? -11.490 5.744 17.233 1.00 96.00 182 CYS A C 1
ATOM 1450 O O . CYS A 1 182 ? -12.238 6.512 16.623 1.00 96.00 182 CYS A O 1
ATOM 1452 N N . PRO A 1 183 ? -10.183 6.016 17.405 1.00 95.44 183 PRO A N 1
ATOM 1453 C CA . PRO A 1 183 ? -9.523 7.129 16.726 1.00 95.44 183 PRO A CA 1
ATOM 1454 C C . PRO A 1 183 ? -9.606 6.999 15.198 1.00 95.44 183 PRO A C 1
ATOM 1456 O O . PRO A 1 183 ? -9.585 5.898 14.659 1.00 95.44 183 PRO A O 1
ATOM 1459 N N . THR A 1 184 ? -9.667 8.121 14.483 1.00 92.19 184 THR A N 1
ATOM 1460 C CA . THR A 1 184 ? -9.688 8.139 13.004 1.00 92.19 184 THR A CA 1
ATOM 1461 C C . THR A 1 184 ? -8.376 8.625 12.386 1.00 92.19 184 THR A C 1
ATOM 1463 O O . THR A 1 184 ? -8.299 8.775 11.167 1.00 92.19 184 THR A O 1
ATOM 1466 N N . LYS A 1 185 ? -7.378 8.957 13.212 1.00 77.12 185 LYS A N 1
ATOM 1467 C CA . LYS A 1 185 ? -6.071 9.488 12.809 1.00 77.12 185 LYS A CA 1
ATOM 1468 C C . LYS A 1 185 ? -4.976 8.902 13.680 1.00 77.12 185 LYS A C 1
ATOM 1470 O O . LYS A 1 185 ? -5.220 8.778 14.901 1.00 77.12 185 LYS A O 1
#

Organism: Polarella glacialis (NCBI:txid89957)

pLDDT: mean 89.52, std 8.88, range [60.06, 97.31]

Foldseek 3Di:
DLLVQLVVLQDPPDPDDPVQQQQFLGAPQADPVLSCVLCVPPPDRNQRGNSNSSVVDDPVSSSVNSCSRCVNVLVVLLVVLVVCLPDLLDDDD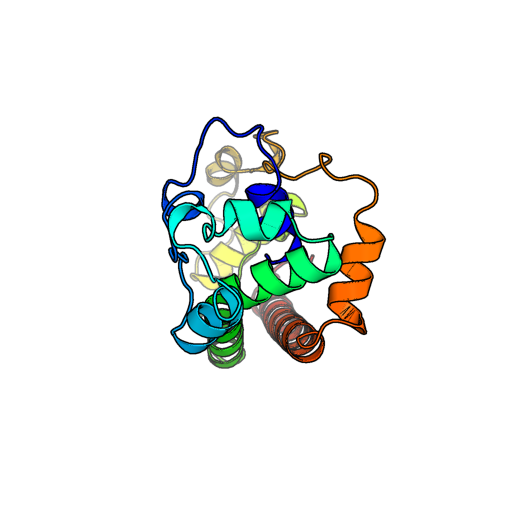DPVLLQVPVLQQVQLVCVSVVHDPVPDCVVCPVVRCNVVPPDDPPPPVDPPCVVVVCCCCPPDPCNVSVVSSVVSLQSSLVVSCVRRVGDSD

Radius of gyration: 19.79 Å; chains: 1; bounding box: 42×29×58 Å